Protein AF-A0A8S2ZCZ0-F1 (afdb_monomer_lite)

Foldseek 3Di:
DDPDVVVDAPVLVVLVVQLVVVCVVVVHPDRDPVSSVVSVVVPPDDDGPPDDPDDDDDPLRVVLVVQLVVVCVVVVHPDRDPVSSVVSLCVDPVNVVVVVVVVPPPVVVVVCQCVVFWDWLLVCLVVVNQDDQPPCVVVLVVLLVLCLDPPNSDDDDDDDPPPCPVVSLSVNSNCLNVVVGDPSHDSTRIDGPPLQVVLCVLPVDRPVVQDPVNVVLLVCVLVQLCVQQPPPNVVSVVVSVLLNCLNSSVDDPPDPSDDDDDDDDPPNCPVVSVQSVCCSNPVDSVVDDDDDCVQVPDPVSCCVVVPPDD

Structure (mmCIF, N/CA/C/O backbone):
data_AF-A0A8S2ZCZ0-F1
#
_entry.id   AF-A0A8S2ZCZ0-F1
#
loop_
_atom_site.group_PDB
_atom_site.id
_atom_site.type_symbol
_atom_site.label_atom_id
_atom_site.label_alt_id
_atom_site.label_comp_id
_atom_site.label_asym_id
_atom_site.label_entity_id
_atom_site.label_seq_id
_atom_site.pdbx_PDB_ins_code
_atom_site.Cartn_x
_atom_site.Cartn_y
_atom_site.Cartn_z
_atom_site.occupancy
_atom_site.B_iso_or_equiv
_atom_site.auth_seq_id
_atom_site.auth_comp_id
_atom_site.auth_asym_id
_atom_site.auth_atom_id
_atom_site.pdbx_PDB_model_num
ATOM 1 N N . MET A 1 1 ? 20.680 32.710 46.059 1.00 44.72 1 MET A N 1
ATOM 2 C CA . MET A 1 1 ? 19.433 32.528 46.833 1.00 44.72 1 MET A CA 1
ATOM 3 C C . MET A 1 1 ? 19.457 31.109 47.368 1.00 44.72 1 MET A C 1
ATOM 5 O O . MET A 1 1 ? 19.654 30.203 46.569 1.00 44.72 1 MET A O 1
ATOM 9 N N . SER A 1 2 ? 19.420 30.917 48.689 1.00 54.19 2 SER A N 1
ATOM 10 C CA . SER A 1 2 ? 19.420 29.571 49.272 1.00 54.19 2 SER A CA 1
ATOM 11 C C . SER A 1 2 ? 18.100 28.894 48.929 1.00 54.19 2 SER A C 1
ATOM 13 O O . SER A 1 2 ? 17.045 29.489 49.120 1.00 54.19 2 SER A O 1
ATOM 15 N N . HIS A 1 3 ? 18.168 27.674 48.411 1.00 63.09 3 HIS A N 1
ATOM 16 C CA . HIS A 1 3 ? 17.017 26.790 48.299 1.00 63.09 3 HIS A CA 1
ATOM 17 C C . HIS A 1 3 ? 16.383 26.627 49.692 1.00 63.09 3 HIS A C 1
ATOM 19 O O . HIS A 1 3 ? 17.024 26.060 50.576 1.00 63.09 3 HIS A O 1
ATOM 25 N N . SER A 1 4 ? 15.167 27.143 49.891 1.00 73.00 4 SER A N 1
ATOM 26 C CA . SER A 1 4 ? 14.377 26.992 51.121 1.00 73.00 4 SER A CA 1
ATOM 27 C C . SER A 1 4 ? 13.405 25.822 50.936 1.00 73.00 4 SER A C 1
ATOM 29 O O . SER A 1 4 ? 12.387 25.998 50.270 1.00 73.00 4 SER A O 1
ATOM 31 N N . PRO A 1 5 ? 13.681 24.623 51.489 1.00 69.81 5 PRO A N 1
ATOM 32 C CA . PRO A 1 5 ? 12.853 23.437 51.244 1.00 69.81 5 PRO A CA 1
ATOM 33 C C . PRO A 1 5 ? 11.397 23.606 51.697 1.00 69.81 5 PRO A C 1
ATOM 35 O O . PRO A 1 5 ? 10.507 22.943 51.178 1.00 69.81 5 PRO A O 1
ATOM 38 N N . GLU A 1 6 ? 11.145 24.518 52.636 1.00 77.06 6 GLU A N 1
ATOM 39 C CA . GLU A 1 6 ? 9.813 24.794 53.184 1.00 77.06 6 GLU A CA 1
ATOM 40 C C . GLU A 1 6 ? 8.881 25.534 52.207 1.00 77.06 6 GLU A C 1
ATOM 42 O O . GLU A 1 6 ? 7.673 25.584 52.427 1.00 77.06 6 GLU A O 1
ATOM 47 N N . GLU A 1 7 ? 9.412 26.085 51.109 1.00 75.12 7 GLU A N 1
ATOM 48 C CA . GLU A 1 7 ? 8.621 26.777 50.079 1.00 75.12 7 GLU A CA 1
ATOM 49 C C . GLU A 1 7 ? 8.076 25.828 48.994 1.00 75.12 7 GLU A C 1
ATOM 51 O O . GLU A 1 7 ? 7.239 26.231 48.181 1.00 75.12 7 GLU A O 1
ATOM 56 N N . PHE A 1 8 ? 8.520 24.567 48.972 1.00 76.44 8 PHE A N 1
ATOM 57 C CA . PHE A 1 8 ? 8.215 23.603 47.914 1.00 76.44 8 PHE A CA 1
ATOM 58 C C . PHE A 1 8 ? 7.549 22.333 48.455 1.00 76.44 8 PHE A C 1
ATOM 60 O O . PHE A 1 8 ? 7.692 21.976 49.620 1.00 76.44 8 PHE A O 1
ATOM 67 N N . THR A 1 9 ? 6.809 21.626 47.594 1.00 74.75 9 THR A N 1
ATOM 68 C CA . THR A 1 9 ? 6.208 20.332 47.967 1.00 74.75 9 THR A CA 1
ATOM 69 C C . THR A 1 9 ? 7.281 19.261 48.164 1.00 74.75 9 THR A C 1
ATOM 71 O O . THR A 1 9 ? 8.352 19.344 47.561 1.00 74.75 9 THR A O 1
ATOM 74 N N . ASP A 1 10 ? 6.979 18.207 48.926 1.00 72.38 10 ASP A N 1
ATOM 75 C CA . ASP A 1 10 ? 7.906 17.086 49.156 1.00 72.38 10 ASP A CA 1
ATOM 76 C C . ASP A 1 10 ? 8.409 16.465 47.845 1.00 72.38 10 ASP A C 1
ATOM 78 O O . ASP A 1 10 ? 9.583 16.123 47.717 1.00 72.38 10 ASP A O 1
ATOM 82 N N . GLN A 1 11 ? 7.544 16.373 46.832 1.00 67.69 11 GLN A N 1
ATOM 83 C CA . GLN A 1 11 ? 7.905 15.828 45.525 1.00 67.69 11 GLN A CA 1
ATOM 84 C C . GLN A 1 11 ? 8.754 16.795 44.694 1.00 67.69 11 GLN A C 1
ATOM 86 O O . GLN A 1 11 ? 9.671 16.365 43.999 1.00 67.69 11 GLN A O 1
ATOM 91 N N . THR A 1 12 ? 8.508 18.103 44.805 1.00 73.56 12 THR A N 1
ATOM 92 C CA . THR A 1 12 ? 9.376 19.125 44.205 1.00 73.56 12 THR A CA 1
ATOM 93 C C . THR A 1 12 ? 10.763 19.104 44.851 1.00 73.56 12 THR A C 1
ATOM 95 O O . THR A 1 12 ? 11.762 19.081 44.137 1.00 73.56 12 THR A O 1
ATOM 98 N N . ASN A 1 13 ? 10.834 19.020 46.182 1.00 81.06 13 ASN A N 1
ATOM 99 C CA . ASN A 1 13 ? 12.091 18.875 46.918 1.00 81.06 13 ASN A CA 1
ATOM 100 C C . ASN A 1 13 ? 12.826 17.580 46.534 1.00 81.06 13 ASN A C 1
ATOM 102 O O . ASN A 1 13 ? 14.039 17.595 46.332 1.00 81.06 13 ASN A O 1
ATOM 106 N N . LYS A 1 14 ? 12.093 16.474 46.357 1.00 79.62 14 LYS A N 1
ATOM 107 C CA . LYS A 1 14 ? 12.642 15.200 45.876 1.00 79.62 14 LYS A CA 1
ATOM 108 C C . LYS A 1 14 ? 13.217 15.316 44.460 1.00 79.62 14 LYS A C 1
ATOM 110 O O . LYS A 1 14 ? 14.338 14.869 44.241 1.00 79.62 14 LYS A O 1
ATOM 115 N N . ALA A 1 15 ? 12.499 15.945 43.528 1.00 79.44 15 ALA A N 1
ATOM 116 C CA . ALA A 1 15 ? 12.967 16.144 42.154 1.00 79.44 15 ALA A CA 1
ATOM 117 C C . ALA A 1 15 ? 14.215 17.043 42.093 1.00 79.44 15 ALA A C 1
ATOM 119 O O . ALA A 1 15 ? 15.140 16.775 41.328 1.00 79.44 15 ALA A O 1
ATOM 120 N N . ILE A 1 16 ? 14.283 18.081 42.935 1.00 82.62 16 ILE A N 1
ATOM 121 C CA . ILE A 1 16 ? 15.479 18.926 43.064 1.00 82.62 16 ILE A CA 1
ATOM 122 C C . ILE A 1 16 ? 16.653 18.122 43.647 1.00 82.62 16 ILE A C 1
ATOM 124 O O . ILE A 1 16 ? 17.771 18.234 43.146 1.00 82.62 16 ILE A O 1
ATOM 128 N N . GLY A 1 17 ? 16.405 17.269 44.647 1.00 82.31 17 GLY A N 1
ATOM 129 C CA . GLY A 1 17 ? 17.407 16.351 45.201 1.00 82.31 17 GLY A CA 1
ATOM 130 C C . GLY A 1 17 ? 17.960 15.371 44.161 1.00 82.31 17 GLY A C 1
ATOM 131 O O . GLY A 1 17 ? 19.172 15.267 43.996 1.00 82.31 17 GLY A O 1
ATOM 132 N N . GLN A 1 18 ? 17.087 14.730 43.386 1.00 81.31 18 GLN A N 1
ATOM 133 C CA . GLN A 1 18 ? 17.483 13.839 42.288 1.00 81.31 18 GLN A CA 1
ATOM 134 C C . GLN A 1 18 ? 18.256 14.581 41.187 1.00 81.31 18 GLN A C 1
ATOM 136 O O . GLN A 1 18 ? 19.200 14.042 40.616 1.00 81.31 18 GLN A O 1
ATOM 141 N N . ALA A 1 19 ? 17.902 15.837 40.894 1.00 81.94 19 ALA A N 1
ATOM 142 C CA . ALA A 1 19 ? 18.632 16.644 39.918 1.00 81.94 19 ALA A CA 1
ATOM 143 C C . ALA A 1 19 ? 20.050 16.993 40.407 1.00 81.94 19 ALA A C 1
ATOM 145 O O . ALA A 1 19 ? 20.984 17.052 39.604 1.00 81.94 19 ALA A O 1
ATOM 146 N N . LEU A 1 20 ? 20.228 17.191 41.718 1.00 81.56 20 LEU A N 1
ATOM 147 C CA . LEU A 1 20 ? 21.539 17.369 42.346 1.00 81.56 20 LEU A CA 1
ATOM 148 C C . LEU A 1 20 ? 22.380 16.088 42.285 1.00 81.56 20 LEU A C 1
ATOM 150 O O . LEU A 1 20 ? 23.544 16.162 41.891 1.00 81.56 20 LEU A O 1
ATOM 154 N N . GLU A 1 21 ? 21.799 14.930 42.610 1.00 80.06 21 GLU A N 1
ATOM 155 C CA . GLU A 1 21 ? 22.466 13.624 42.478 1.00 80.06 21 GLU A CA 1
ATOM 156 C C . GLU A 1 21 ? 22.905 13.374 41.029 1.00 80.06 21 GLU A C 1
ATOM 158 O O . GLU A 1 21 ? 24.076 13.102 40.771 1.00 80.06 21 GLU A O 1
ATOM 163 N N . TYR A 1 22 ? 22.008 13.597 40.066 1.00 79.88 22 TYR A N 1
ATOM 164 C CA . TYR A 1 22 ? 22.310 13.455 38.642 1.00 79.88 22 TYR A CA 1
ATOM 165 C C . TYR A 1 22 ? 23.445 14.388 38.189 1.00 79.88 22 TYR A C 1
ATOM 167 O O . TYR A 1 22 ? 24.331 13.990 37.436 1.00 79.88 22 TYR A O 1
ATOM 175 N N . THR A 1 23 ? 23.474 15.627 38.686 1.00 77.06 23 THR A N 1
ATOM 176 C CA . THR A 1 23 ? 24.551 16.588 38.392 1.00 77.06 23 THR A CA 1
ATOM 177 C C . THR A 1 23 ? 25.905 16.084 38.909 1.00 77.06 23 THR A C 1
ATOM 179 O O . THR A 1 23 ? 26.916 16.212 38.212 1.00 77.06 23 THR A O 1
ATOM 182 N N . GLN A 1 24 ? 25.931 15.469 40.099 1.00 77.94 24 GLN A N 1
ATOM 183 C CA . GLN A 1 24 ? 27.137 14.852 40.663 1.00 77.94 24 GLN A CA 1
ATOM 184 C C . GLN A 1 24 ? 27.589 13.629 39.857 1.00 77.94 24 GLN A C 1
ATOM 186 O O . GLN A 1 24 ? 28.780 13.502 39.564 1.00 77.94 24 GLN A O 1
ATOM 191 N N . GLU A 1 25 ? 26.663 12.762 39.445 1.00 78.38 25 GLU A N 1
ATOM 192 C CA . GLU A 1 25 ? 26.966 11.588 38.614 1.00 78.38 25 GLU A CA 1
ATOM 193 C C . GLU A 1 25 ? 27.561 11.976 37.256 1.00 78.38 25 GLU A C 1
ATOM 195 O O . GLU A 1 25 ? 28.544 11.378 36.810 1.00 78.38 25 GLU A O 1
ATOM 200 N N . GLN A 1 26 ? 27.022 13.026 36.630 1.00 77.94 26 GLN A N 1
ATOM 201 C CA . GLN A 1 26 ? 27.526 13.564 35.361 1.00 77.94 26 GLN A CA 1
ATOM 202 C C . GLN A 1 26 ? 28.788 14.427 35.524 1.00 77.94 26 GLN A C 1
ATOM 204 O O . GLN A 1 26 ? 29.327 14.929 34.538 1.00 77.94 26 GLN A O 1
ATOM 209 N N . LYS A 1 27 ? 29.302 14.577 36.755 1.00 82.38 27 LYS A N 1
ATOM 210 C CA . LYS A 1 27 ? 30.510 15.356 37.086 1.00 82.38 27 LYS A CA 1
ATOM 211 C C . LYS A 1 27 ? 30.423 16.819 36.646 1.00 82.38 27 LYS A C 1
ATOM 213 O O . LYS A 1 27 ? 31.433 17.436 36.300 1.00 82.38 27 LYS A O 1
ATOM 218 N N . HIS A 1 28 ? 29.220 17.381 36.656 1.00 68.19 28 HIS A N 1
ATOM 219 C CA . HIS A 1 28 ? 29.003 18.788 36.360 1.00 68.19 28 HIS A CA 1
ATOM 220 C C . HIS A 1 28 ? 29.219 19.634 37.619 1.00 68.19 28 HIS A C 1
ATOM 222 O O . HIS A 1 28 ? 28.858 19.246 38.727 1.00 68.19 28 HIS A O 1
ATOM 228 N N . ILE A 1 29 ? 29.842 20.801 37.442 1.00 66.12 29 ILE A N 1
ATOM 229 C CA . ILE A 1 29 ? 30.248 21.682 38.550 1.00 66.12 29 ILE A CA 1
ATOM 230 C C . ILE A 1 29 ? 29.037 22.426 39.139 1.00 66.12 29 ILE A C 1
ATOM 232 O O . ILE A 1 29 ? 29.036 22.776 40.316 1.00 66.12 29 ILE A O 1
ATOM 236 N N . GLU A 1 30 ? 27.992 22.639 38.335 1.00 67.44 30 GLU A N 1
ATOM 237 C CA . GLU A 1 30 ? 26.819 23.431 38.700 1.00 67.44 30 GLU A CA 1
ATOM 238 C C . GLU A 1 30 ? 25.513 22.738 38.299 1.00 67.44 30 GLU A C 1
ATOM 240 O O . GLU A 1 30 ? 25.397 22.137 37.226 1.00 67.44 30 GLU A O 1
ATOM 245 N N . LEU A 1 31 ? 24.490 22.883 39.144 1.00 71.31 31 LEU A N 1
ATOM 246 C CA . LEU A 1 31 ? 23.126 22.474 38.826 1.00 71.31 31 LEU A CA 1
ATOM 247 C C . LEU A 1 31 ? 22.507 23.479 37.842 1.00 71.31 31 LEU A C 1
ATOM 249 O O . LEU A 1 31 ? 22.018 24.534 38.242 1.00 71.31 31 LEU A O 1
ATOM 253 N N . VAL A 1 32 ? 22.498 23.145 36.551 1.00 69.38 32 VAL A N 1
ATOM 254 C CA . VAL A 1 32 ? 21.794 23.927 35.519 1.00 69.38 32 VAL A CA 1
ATOM 255 C C . VAL A 1 32 ? 20.342 23.456 35.303 1.00 69.38 32 VAL A C 1
ATOM 257 O O . VAL A 1 32 ? 20.037 22.290 35.573 1.00 69.38 32 VAL A O 1
ATOM 260 N N . PRO A 1 33 ? 19.441 24.306 34.758 1.00 72.25 33 PRO A N 1
ATOM 261 C CA . PRO A 1 33 ? 18.031 23.957 34.524 1.00 72.25 33 PRO A CA 1
ATOM 262 C C . PRO A 1 33 ? 17.801 22.666 33.723 1.00 72.25 33 PRO A C 1
ATOM 264 O O . PRO A 1 33 ? 16.781 22.002 33.901 1.00 72.25 33 PRO A O 1
ATOM 267 N N . LEU A 1 34 ? 18.760 22.282 32.872 1.00 66.81 34 LEU A N 1
ATOM 268 C CA . LEU A 1 34 ? 18.694 21.062 32.065 1.00 66.81 34 LEU A CA 1
ATOM 269 C C . LEU A 1 34 ? 18.635 19.782 32.922 1.00 66.81 34 LEU A C 1
ATOM 271 O O . LEU A 1 34 ? 17.942 18.838 32.551 1.00 66.81 34 LEU A O 1
ATOM 275 N N . HIS A 1 35 ? 19.304 19.750 34.079 1.00 75.12 35 HIS A N 1
ATOM 276 C CA . HIS A 1 35 ? 19.286 18.589 34.978 1.00 75.12 35 HIS A CA 1
ATOM 277 C C . HIS A 1 35 ? 17.912 18.385 35.617 1.00 75.12 35 HIS A C 1
ATOM 279 O O . HIS A 1 35 ? 17.409 17.267 35.670 1.00 75.12 35 HIS A O 1
ATOM 285 N N . LEU A 1 36 ? 17.275 19.478 36.048 1.00 77.00 36 LEU A N 1
ATOM 286 C CA . LEU A 1 36 ? 15.930 19.429 36.616 1.00 77.00 36 LEU A CA 1
ATOM 287 C C . LEU A 1 36 ? 14.903 19.017 35.553 1.00 77.00 36 LEU A C 1
ATOM 289 O O . LEU A 1 36 ? 14.031 18.199 35.829 1.00 77.00 36 LEU A O 1
ATOM 293 N N . ALA A 1 37 ? 15.042 19.527 34.325 1.00 71.38 37 ALA A N 1
ATOM 294 C CA . ALA A 1 37 ? 14.203 19.112 33.203 1.00 71.38 37 ALA A CA 1
ATOM 295 C C . ALA A 1 37 ? 14.342 17.608 32.911 1.00 71.38 37 ALA A C 1
ATOM 297 O O . ALA A 1 37 ? 13.332 16.938 32.713 1.00 71.38 37 ALA A O 1
ATOM 298 N N . HIS A 1 38 ? 15.565 17.066 32.938 1.00 73.06 38 HIS A N 1
ATOM 299 C CA . HIS A 1 38 ? 15.808 15.636 32.736 1.00 73.06 38 HIS A CA 1
ATOM 300 C C . HIS A 1 38 ? 15.082 14.771 33.778 1.00 73.06 38 HIS A C 1
ATOM 302 O O . HIS A 1 38 ? 14.370 13.838 33.410 1.00 73.06 38 HIS A O 1
ATOM 308 N N . VAL A 1 39 ? 15.192 15.128 35.062 1.00 76.25 39 VAL A N 1
ATOM 309 C CA . VAL A 1 39 ? 14.523 14.406 36.157 1.00 76.25 39 VAL A CA 1
ATOM 310 C C . VAL A 1 39 ? 13.001 14.494 36.044 1.00 76.25 39 VAL A C 1
ATOM 312 O O . VAL A 1 39 ? 12.323 13.476 36.130 1.00 76.25 39 VAL A O 1
ATOM 315 N N . LEU A 1 40 ? 12.444 15.679 35.777 1.00 72.31 40 LEU A N 1
ATOM 316 C CA . LEU A 1 40 ? 10.990 15.862 35.668 1.00 72.31 40 LEU A CA 1
ATOM 317 C C . LEU A 1 40 ? 10.373 15.136 34.463 1.00 72.31 40 LEU A C 1
ATOM 319 O O . LEU A 1 40 ? 9.218 14.717 34.528 1.00 72.31 40 LEU A O 1
ATOM 323 N N . ILE A 1 41 ? 11.128 14.990 33.371 1.00 67.38 41 ILE A N 1
ATOM 324 C CA . ILE A 1 41 ? 10.704 14.217 32.196 1.00 67.38 41 ILE A CA 1
ATOM 325 C C . ILE A 1 41 ? 10.764 12.711 32.492 1.00 67.38 41 ILE A C 1
ATOM 327 O O . ILE A 1 41 ? 9.885 11.972 32.050 1.00 67.38 41 ILE A O 1
ATOM 331 N N . ALA A 1 42 ? 11.765 12.258 33.251 1.00 64.12 42 ALA A N 1
ATOM 332 C CA . ALA A 1 42 ? 11.921 10.853 33.616 1.00 64.12 42 ALA A CA 1
ATOM 333 C C . ALA A 1 42 ? 10.875 10.370 34.644 1.00 64.12 42 ALA A C 1
ATOM 335 O O . ALA A 1 42 ? 10.454 9.217 34.575 1.00 64.12 42 ALA A O 1
ATOM 336 N N . ASP A 1 43 ? 10.420 11.237 35.557 1.00 59.84 43 ASP A N 1
ATOM 337 C CA . ASP A 1 43 ? 9.594 10.849 36.716 1.00 59.84 43 ASP A CA 1
ATOM 338 C C . ASP A 1 43 ? 8.075 10.749 36.435 1.00 59.84 43 ASP A C 1
ATOM 340 O O . ASP A 1 43 ? 7.281 10.637 37.362 1.00 59.84 43 ASP A O 1
ATOM 344 N N . GLY A 1 44 ? 7.648 10.760 35.163 1.00 51.28 44 GLY A N 1
ATOM 345 C CA . GLY A 1 44 ? 6.305 10.331 34.742 1.00 51.28 44 GLY A CA 1
ATOM 346 C C . GLY A 1 44 ? 5.122 11.047 35.419 1.00 51.28 44 GLY A C 1
ATOM 347 O O . GLY A 1 44 ? 4.568 10.585 36.410 1.00 51.28 44 GLY A 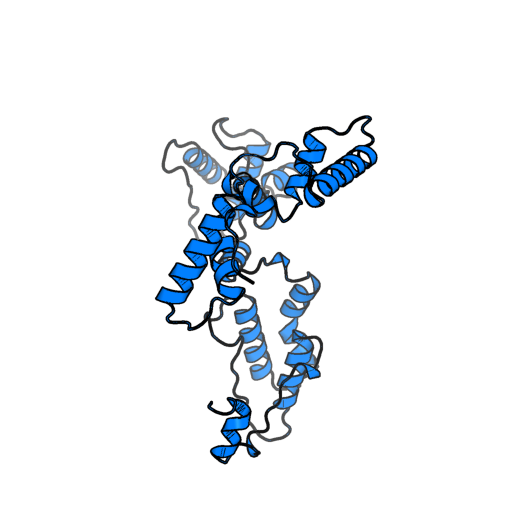O 1
ATOM 348 N N . HIS A 1 45 ? 4.646 12.127 34.794 1.00 56.53 45 HIS A N 1
ATOM 349 C CA . HIS A 1 45 ? 3.355 12.782 35.062 1.00 56.53 45 HIS A CA 1
ATOM 350 C C . HIS A 1 45 ? 3.100 13.253 36.501 1.00 56.53 45 HIS A C 1
ATOM 352 O O . HIS A 1 45 ? 2.150 12.796 37.128 1.00 56.53 45 HIS A O 1
ATOM 358 N N . GLY A 1 46 ? 3.860 14.253 36.965 1.00 53.06 46 GLY A N 1
ATOM 359 C CA . GLY A 1 46 ? 3.352 15.369 37.787 1.00 53.06 46 GLY A CA 1
ATOM 360 C C . GLY A 1 46 ? 2.364 15.041 38.915 1.00 53.06 46 GLY A C 1
ATOM 361 O O . GLY A 1 46 ? 1.449 15.828 39.163 1.00 53.06 46 GLY A O 1
ATOM 362 N N . GLN A 1 47 ? 2.506 13.890 39.573 1.00 52.69 47 GLN A N 1
ATOM 363 C CA . GLN A 1 47 ? 1.710 13.570 40.748 1.00 52.69 47 GLN A CA 1
ATOM 364 C C . GLN A 1 47 ? 2.109 14.566 41.841 1.00 52.69 47 GLN A C 1
ATOM 366 O O . GLN A 1 47 ? 3.261 14.979 41.912 1.00 52.69 47 GLN A O 1
ATOM 371 N N . GLN A 1 48 ? 1.142 15.044 42.618 1.00 49.09 48 GLN A N 1
ATOM 372 C CA . GLN A 1 48 ? 1.381 16.015 43.680 1.00 49.09 48 GLN A CA 1
ATOM 373 C C . GLN A 1 48 ? 0.969 15.378 45.002 1.00 49.09 48 GLN A C 1
ATOM 375 O O . GLN A 1 48 ? -0.173 14.934 45.141 1.00 49.09 48 GLN A O 1
ATOM 380 N N . ASN A 1 49 ? 1.895 15.342 45.961 1.00 47.44 49 ASN A N 1
ATOM 381 C CA . ASN A 1 49 ? 1.632 14.889 47.321 1.00 47.44 49 ASN A CA 1
ATOM 382 C C . ASN A 1 49 ? 2.120 15.956 48.329 1.00 47.44 49 ASN A C 1
ATOM 384 O O . ASN A 1 49 ? 3.281 16.363 48.231 1.00 47.44 49 ASN A O 1
ATOM 388 N N . PRO A 1 50 ? 1.276 16.430 49.269 1.00 55.00 50 PRO A N 1
ATOM 389 C CA . PRO A 1 50 ? -0.146 16.109 49.421 1.00 55.00 50 PRO A CA 1
ATOM 390 C C . PRO A 1 50 ? -0.996 16.597 48.232 1.00 55.00 50 PRO A C 1
ATOM 392 O O . PRO A 1 50 ? -0.602 17.537 47.535 1.00 55.00 50 PRO A O 1
ATOM 395 N N . PRO A 1 51 ? -2.159 15.968 47.979 1.00 47.84 51 PRO A N 1
ATOM 396 C CA . PRO A 1 51 ? -3.045 16.374 46.899 1.00 47.84 51 PRO A CA 1
ATOM 397 C C . PRO A 1 51 ? -3.513 17.826 47.091 1.00 47.84 51 PRO A C 1
ATOM 399 O O . PRO A 1 51 ? -3.761 18.258 48.222 1.00 47.84 51 PRO A O 1
ATOM 402 N N . PRO A 1 52 ? -3.662 18.598 46.002 1.00 56.81 52 PRO A N 1
ATOM 403 C CA . PRO A 1 52 ? -4.095 19.984 46.084 1.00 56.81 52 PRO A CA 1
ATOM 404 C C . PRO A 1 52 ? -5.521 20.081 46.642 1.00 56.81 52 PRO A C 1
ATOM 406 O O . PRO A 1 52 ? -6.405 19.303 46.290 1.00 56.81 52 PRO A O 1
ATOM 409 N N . SER A 1 53 ? -5.774 21.090 47.477 1.00 59.16 53 SER A N 1
ATOM 410 C CA . SER A 1 53 ? -7.087 21.319 48.103 1.00 59.16 53 SER A CA 1
ATOM 411 C C . SER A 1 53 ? -8.191 21.712 47.109 1.00 59.16 53 SER A C 1
ATOM 413 O O . SER A 1 53 ? -9.375 21.633 47.439 1.00 59.16 53 SER A O 1
ATOM 415 N N . LYS A 1 54 ? -7.822 22.137 45.892 1.00 50.53 54 LYS A N 1
ATOM 416 C CA . LYS A 1 54 ? -8.730 22.463 44.783 1.00 50.53 54 LYS A CA 1
ATOM 417 C C . LYS A 1 54 ? -8.120 22.012 43.457 1.00 50.53 54 LYS A C 1
ATOM 419 O O . LYS A 1 54 ? -6.974 22.339 43.165 1.00 50.53 54 LYS A O 1
ATOM 424 N N . ILE A 1 55 ? -8.910 21.308 42.650 1.00 53.91 55 ILE A N 1
ATOM 425 C CA . ILE A 1 55 ? -8.532 20.824 41.318 1.00 53.91 55 ILE A CA 1
ATOM 426 C C . ILE A 1 55 ? -9.298 21.649 40.284 1.00 53.91 55 ILE A C 1
ATOM 428 O O . ILE A 1 55 ? -10.514 21.807 40.397 1.00 53.91 55 ILE A O 1
ATOM 432 N N . TYR A 1 56 ? -8.597 22.159 39.273 1.00 67.56 56 TYR A N 1
ATOM 433 C CA . TYR A 1 56 ? -9.204 22.867 38.147 1.00 67.56 56 TYR A CA 1
ATOM 434 C C . TYR A 1 56 ? -8.888 22.134 36.842 1.00 67.56 56 TYR A C 1
ATOM 436 O O . TYR A 1 56 ? -7.761 21.662 36.675 1.00 67.56 56 TYR A O 1
ATOM 444 N N . PRO A 1 57 ? -9.846 22.042 35.904 1.00 62.09 57 PRO A N 1
ATOM 445 C CA . PRO A 1 57 ? -9.558 21.511 34.582 1.00 62.09 57 PRO A CA 1
ATOM 446 C C . PRO A 1 57 ? -8.556 22.421 33.866 1.00 62.09 57 PRO A C 1
ATOM 448 O O . PRO A 1 57 ? -8.712 23.643 33.847 1.00 62.09 57 PRO A O 1
ATOM 451 N N . ASN A 1 58 ? -7.527 21.821 33.271 1.00 69.62 58 ASN A N 1
ATOM 452 C CA . ASN A 1 58 ? -6.550 22.556 32.476 1.00 69.62 58 ASN A CA 1
ATOM 453 C C . ASN A 1 58 ? -7.156 23.015 31.132 1.00 69.62 58 ASN A C 1
ATOM 455 O O . ASN A 1 58 ? -8.271 22.643 30.752 1.00 69.62 58 ASN A O 1
ATOM 459 N N . SER A 1 59 ? -6.419 23.847 30.396 1.00 73.00 59 SER A N 1
ATOM 460 C CA . SER A 1 59 ? -6.861 24.389 29.106 1.00 73.00 59 SER A CA 1
ATOM 461 C C . SER A 1 59 ? -7.193 23.300 28.079 1.00 73.00 59 SER A C 1
ATOM 463 O O . SER A 1 59 ? -8.190 23.437 27.371 1.00 73.00 59 SER A O 1
ATOM 465 N N . SER A 1 60 ? -6.411 22.216 28.036 1.00 74.06 60 SER A N 1
ATOM 466 C CA . SER A 1 60 ? -6.646 21.065 27.151 1.00 74.06 60 SER A CA 1
ATOM 467 C C . SER A 1 60 ? -7.995 20.394 27.450 1.00 74.06 60 SER A C 1
ATOM 469 O O . SER A 1 60 ? -8.860 20.311 26.578 1.00 74.06 60 SER A O 1
ATOM 471 N N . PHE A 1 61 ? -8.268 20.074 28.718 1.00 74.50 61 PHE A N 1
ATOM 472 C CA . PHE A 1 61 ? -9.542 19.495 29.148 1.00 74.50 61 PHE A CA 1
ATOM 473 C C . PHE A 1 61 ? -10.740 20.404 28.827 1.00 74.50 61 PHE A C 1
ATOM 475 O O . PHE A 1 61 ? -11.781 19.950 28.346 1.00 74.50 61 PHE A O 1
ATOM 482 N N . ILE A 1 62 ? -10.601 21.716 29.048 1.00 83.06 62 ILE A N 1
ATOM 483 C CA . ILE A 1 62 ? -11.644 22.693 28.699 1.00 83.06 62 ILE A CA 1
ATOM 484 C C . ILE A 1 62 ? -11.881 22.728 27.180 1.00 83.06 62 ILE A C 1
ATOM 486 O O . ILE A 1 62 ? -13.026 22.875 26.740 1.00 83.06 62 ILE A O 1
ATOM 490 N N . ASN A 1 63 ? -10.828 22.601 26.370 1.00 82.19 63 ASN A N 1
ATOM 491 C CA . ASN A 1 63 ? -10.934 22.590 24.912 1.00 82.19 63 ASN A CA 1
ATOM 492 C C . ASN A 1 63 ? -11.668 21.347 24.398 1.00 82.19 63 ASN A C 1
ATOM 494 O O . ASN A 1 63 ? -12.567 21.503 23.569 1.00 82.19 63 ASN A O 1
ATOM 498 N N . VAL A 1 64 ? -11.386 20.163 24.949 1.00 81.50 64 VAL A N 1
ATOM 499 C CA . VAL A 1 64 ? -12.120 18.921 24.640 1.00 81.50 64 VAL A CA 1
ATOM 500 C C . VAL A 1 64 ? -13.621 19.104 24.880 1.00 81.50 64 VAL A C 1
ATOM 502 O O . VAL A 1 64 ? -14.441 18.847 23.998 1.00 81.50 64 VAL A O 1
ATOM 505 N N . LEU A 1 65 ? -14.015 19.649 26.035 1.00 86.19 65 LEU A N 1
ATOM 506 C CA . LEU A 1 65 ? -15.432 19.887 26.338 1.00 86.19 65 LEU A CA 1
ATOM 507 C C . LEU A 1 65 ? -16.082 20.917 25.401 1.00 86.19 65 LEU A C 1
ATOM 509 O O . LEU A 1 65 ? -17.247 20.766 25.013 1.00 86.19 65 LEU A O 1
ATOM 513 N N . LYS A 1 66 ? -15.346 21.966 25.010 1.00 89.31 66 LYS A N 1
ATOM 514 C CA . LYS A 1 66 ? -15.826 22.954 24.029 1.00 89.31 66 LYS A CA 1
ATOM 515 C C . LYS A 1 66 ? -16.059 22.316 22.662 1.00 89.31 66 LYS A C 1
ATOM 517 O O . LYS A 1 66 ? -17.088 22.590 22.041 1.00 89.31 66 LYS A O 1
ATOM 522 N N . GLN A 1 67 ? -15.136 21.475 22.204 1.00 88.75 67 GLN A N 1
ATOM 523 C CA . GLN A 1 67 ? -15.251 20.768 20.931 1.00 88.75 67 GLN A CA 1
ATOM 524 C C . GLN A 1 67 ? -16.386 19.740 20.964 1.00 88.75 67 GLN A C 1
ATOM 526 O O . GLN A 1 67 ? -17.215 19.741 20.058 1.00 88.75 67 GLN A O 1
ATOM 531 N N . ALA A 1 68 ? -16.538 18.976 22.049 1.00 87.69 68 ALA A N 1
ATOM 532 C CA . ALA A 1 68 ? -17.638 18.019 22.197 1.00 87.69 68 ALA A CA 1
ATOM 533 C C . ALA A 1 68 ? -19.012 18.714 22.160 1.00 87.69 68 ALA A C 1
ATOM 535 O O . ALA A 1 68 ? -19.961 18.217 21.557 1.00 87.69 68 ALA A O 1
ATOM 536 N N . LYS A 1 69 ? -19.120 19.916 22.744 1.00 90.94 69 LYS A N 1
ATOM 537 C CA . LYS A 1 69 ? -20.328 20.756 22.659 1.00 90.94 69 LYS A CA 1
ATOM 538 C C . LYS A 1 69 ? -20.560 21.345 21.263 1.00 90.94 69 LYS A C 1
ATOM 540 O O . LYS A 1 69 ? -21.697 21.629 20.891 1.00 90.94 69 LYS A O 1
ATOM 545 N N . LYS A 1 70 ? -19.498 21.590 20.495 1.00 91.69 70 LYS A N 1
ATOM 546 C CA . LYS A 1 70 ? -19.615 21.992 19.087 1.00 91.69 70 LYS A CA 1
ATOM 547 C C . LYS A 1 70 ? -20.126 20.820 18.247 1.00 91.69 70 LYS A C 1
ATOM 549 O O . LYS A 1 70 ? -21.028 21.025 17.439 1.00 91.69 70 LYS A O 1
ATOM 554 N N . LEU A 1 71 ? -19.601 19.621 18.492 1.00 89.12 71 LEU A N 1
ATOM 555 C CA . LEU A 1 71 ? -19.992 18.394 17.808 1.00 89.12 71 LEU A CA 1
ATOM 556 C C . LEU A 1 71 ? -21.462 18.042 18.076 1.00 89.12 71 LEU A C 1
ATOM 558 O O . LEU A 1 71 ? -22.203 17.818 17.125 1.00 89.12 71 LEU A O 1
ATOM 562 N N . SER A 1 72 ? -21.926 18.125 19.329 1.00 92.06 72 SER A N 1
ATOM 563 C CA . SER A 1 72 ? -23.343 17.877 19.648 1.00 92.06 72 SER A CA 1
ATOM 564 C C . SER A 1 72 ? -24.288 18.838 18.923 1.00 92.06 72 SER A C 1
ATOM 566 O O . SER A 1 72 ? -25.305 18.424 18.374 1.00 92.06 72 SER A O 1
ATOM 568 N N . LYS A 1 73 ? -23.919 20.121 18.806 1.00 91.12 73 LYS A N 1
ATOM 569 C CA . LYS A 1 73 ? -24.685 21.089 18.002 1.00 91.12 73 LYS A CA 1
ATOM 570 C C . LYS A 1 73 ? -24.699 20.744 16.513 1.00 91.12 73 LYS A C 1
ATOM 572 O O . LYS A 1 73 ? -25.729 20.925 15.870 1.00 91.12 73 LYS A O 1
ATOM 577 N N . GLN A 1 74 ? -23.576 20.283 15.961 1.00 90.19 74 GLN A N 1
ATOM 578 C CA . GLN A 1 74 ? -23.489 19.865 14.556 1.00 90.19 74 GLN A CA 1
ATOM 579 C C . GLN A 1 74 ? -24.364 18.638 14.280 1.00 90.19 74 GLN A C 1
ATOM 581 O O . GLN A 1 74 ? -25.037 18.592 13.252 1.00 90.19 74 GLN A O 1
ATOM 586 N N . GLN A 1 75 ? -24.411 17.698 15.224 1.00 90.69 75 GLN A N 1
ATOM 587 C CA . GLN A 1 75 ? -25.262 16.507 15.161 1.00 90.69 75 GLN A CA 1
ATOM 588 C C . GLN A 1 75 ? -26.732 16.797 15.516 1.00 90.69 75 GLN A C 1
ATOM 590 O O . GLN A 1 75 ? -27.580 15.922 15.382 1.00 90.69 75 GLN A O 1
ATOM 595 N N . LYS A 1 76 ? -27.057 18.056 15.857 1.00 91.75 76 LYS A N 1
ATOM 596 C CA . LYS A 1 76 ? -28.392 18.540 16.253 1.00 91.75 76 LYS A CA 1
ATOM 597 C C . LYS A 1 76 ? -28.924 17.898 17.536 1.00 91.75 76 LYS A C 1
ATOM 599 O O . LYS A 1 76 ? -30.135 17.845 17.747 1.00 91.75 76 LYS A O 1
ATOM 604 N N . ASP A 1 77 ? -28.022 17.492 18.419 1.00 84.44 77 ASP A N 1
ATOM 605 C CA . ASP A 1 77 ? -28.377 16.948 19.717 1.00 84.44 77 ASP A CA 1
ATOM 606 C C . ASP A 1 77 ? -28.661 18.047 20.739 1.00 84.44 77 ASP A C 1
ATOM 608 O O . ASP A 1 77 ? -27.998 19.086 20.803 1.00 84.44 77 ASP A O 1
ATOM 612 N N . SER A 1 78 ? -29.665 17.796 21.582 1.00 81.75 78 SER A N 1
ATOM 613 C CA . SER A 1 78 ? -30.074 18.726 22.641 1.00 81.75 78 SER A CA 1
ATOM 614 C C . SER A 1 78 ? -29.034 18.843 23.762 1.00 81.75 78 SER A C 1
ATOM 616 O O . SER A 1 78 ? -28.949 19.881 24.418 1.00 81.75 78 SER A O 1
ATOM 618 N N . HIS A 1 79 ? -28.229 17.798 23.971 1.00 86.50 79 HIS A N 1
ATOM 619 C CA . HIS A 1 79 ? -27.254 17.703 25.052 1.00 86.50 79 HIS A CA 1
ATOM 620 C 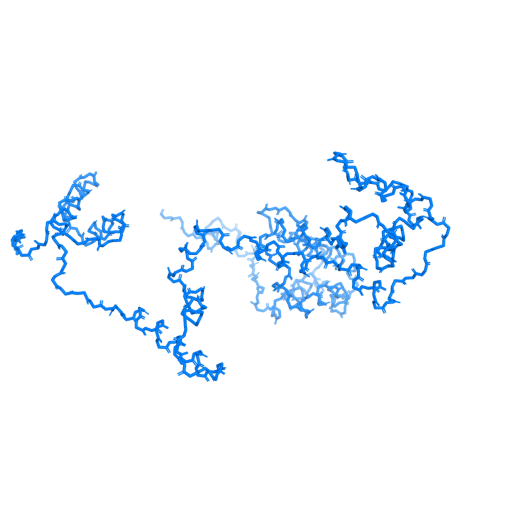C . HIS A 1 79 ? -25.925 17.140 24.546 1.00 86.50 79 HIS A C 1
ATOM 622 O O . HIS A 1 79 ? -25.880 16.322 23.630 1.00 86.50 79 HIS A O 1
ATOM 628 N N . THR A 1 80 ? -24.823 17.548 25.178 1.00 80.75 80 THR A N 1
ATOM 629 C CA . THR A 1 80 ? -23.538 16.871 24.983 1.00 80.75 80 THR A CA 1
ATOM 630 C C . THR A 1 80 ? -23.605 15.505 25.660 1.00 80.75 80 THR A C 1
ATOM 632 O O . THR A 1 80 ? -23.946 15.399 26.834 1.00 80.75 80 THR A O 1
ATOM 635 N N . ALA A 1 81 ? -23.267 14.469 24.906 1.00 78.94 81 ALA A N 1
ATOM 636 C CA . ALA A 1 81 ? -23.353 13.073 25.316 1.00 78.94 81 ALA A CA 1
ATOM 637 C C . ALA A 1 81 ? -21.942 12.498 25.439 1.00 78.94 81 ALA A C 1
ATOM 639 O O . ALA A 1 81 ? -21.000 13.043 24.863 1.00 78.94 81 ALA A O 1
ATOM 640 N N . ILE A 1 82 ? -21.804 11.377 26.148 1.00 71.44 82 ILE A N 1
ATOM 641 C CA . ILE A 1 82 ? -20.510 10.703 26.332 1.00 71.44 82 ILE A CA 1
ATOM 642 C C . ILE A 1 82 ? -19.880 10.349 24.977 1.00 71.44 82 ILE A C 1
ATOM 644 O O . ILE A 1 82 ? -18.680 10.531 24.811 1.00 71.44 82 ILE A O 1
ATOM 648 N N . GLY A 1 83 ? -20.689 9.946 23.988 1.00 70.88 83 GLY A N 1
ATOM 649 C CA . GLY A 1 83 ? -20.222 9.679 22.624 1.00 70.88 83 GLY A CA 1
ATOM 650 C C . GLY A 1 83 ? -19.484 10.866 21.998 1.00 70.88 83 GLY A C 1
ATOM 651 O O . GLY A 1 83 ? -18.375 10.699 21.515 1.00 70.88 83 GLY A O 1
ATOM 652 N N . HIS A 1 84 ? -20.024 12.083 22.117 1.00 77.31 84 HIS A N 1
ATOM 653 C CA . HIS A 1 84 ? -19.374 13.299 21.614 1.00 77.31 84 HIS A CA 1
ATOM 654 C C . HIS A 1 84 ? -18.013 13.565 22.262 1.00 77.31 84 HIS A C 1
ATOM 656 O O . HIS A 1 84 ? -17.096 14.053 21.609 1.00 77.31 84 HIS A O 1
ATOM 662 N N . ILE A 1 85 ? -17.894 13.273 23.558 1.00 78.81 85 ILE A N 1
ATOM 663 C CA . ILE A 1 85 ? -16.649 13.452 24.308 1.00 78.81 85 ILE A CA 1
ATOM 664 C C . ILE A 1 85 ? -15.633 12.393 23.878 1.00 78.81 85 ILE A C 1
ATOM 666 O O . ILE A 1 85 ? -14.482 12.731 23.637 1.00 78.81 85 ILE A O 1
ATOM 670 N N . LEU A 1 86 ? -16.063 11.138 23.732 1.00 75.19 86 LEU A N 1
ATOM 671 C CA . LEU A 1 86 ? -15.212 10.041 23.270 1.00 75.19 86 LEU A CA 1
ATOM 672 C C . LEU A 1 86 ? -14.677 10.280 21.858 1.00 75.19 86 LEU A C 1
ATOM 674 O O . LEU A 1 86 ? -13.499 10.040 21.627 1.00 75.19 86 LEU A O 1
ATOM 678 N N . THR A 1 87 ? -15.501 10.789 20.940 1.00 77.81 87 THR A N 1
ATOM 679 C CA . THR A 1 87 ? -15.057 11.131 19.581 1.00 77.81 87 THR A CA 1
ATOM 680 C C . THR A 1 87 ? -13.974 12.205 19.604 1.00 77.81 87 THR A C 1
ATOM 682 O O . THR A 1 87 ? -12.928 12.031 18.994 1.00 77.81 87 THR A O 1
ATOM 685 N N . VAL A 1 88 ? -14.184 13.282 20.364 1.00 82.00 88 VAL A N 1
ATOM 686 C CA . VAL A 1 88 ? -13.201 14.371 20.467 1.00 82.00 88 VAL A CA 1
ATOM 687 C C . VAL A 1 88 ? -11.917 13.918 21.162 1.00 82.00 88 VAL A C 1
ATOM 689 O O . VAL A 1 88 ? -10.837 14.316 20.750 1.00 82.00 88 VAL A O 1
ATOM 692 N N . LEU A 1 89 ? -12.016 13.074 22.192 1.00 76.38 89 LEU A N 1
ATOM 693 C CA . LEU A 1 89 ? -10.844 12.480 22.837 1.00 76.38 89 LEU A CA 1
ATOM 694 C C . LEU A 1 89 ? -10.094 11.545 21.881 1.00 76.38 89 LEU A C 1
ATOM 696 O O . LEU A 1 89 ? -8.875 11.538 21.863 1.00 76.38 89 LEU A O 1
ATOM 700 N N . HIS A 1 90 ? -10.790 10.776 21.047 1.00 72.31 90 HIS A N 1
ATOM 701 C CA . HIS A 1 90 ? -10.120 9.932 20.059 1.00 72.31 90 HIS A CA 1
ATOM 702 C C . HIS A 1 90 ? -9.306 10.747 19.039 1.00 72.31 90 HIS A C 1
ATOM 704 O O . HIS A 1 90 ? -8.254 10.299 18.594 1.00 72.31 90 HIS A O 1
ATOM 710 N N . GLU A 1 91 ? -9.780 11.943 18.690 1.00 72.06 91 GLU A N 1
ATOM 711 C CA . GLU A 1 91 ? -9.113 12.859 17.757 1.00 72.06 91 GLU A CA 1
ATOM 712 C C . GLU A 1 91 ? -8.019 13.720 18.418 1.00 72.06 91 GLU A C 1
ATOM 714 O O . GLU A 1 91 ? -7.238 14.371 17.720 1.00 72.06 91 GLU A O 1
ATOM 719 N N . ASP A 1 92 ? -7.947 13.741 19.750 1.00 75.25 92 ASP A N 1
ATOM 720 C CA . ASP A 1 92 ? -6.998 14.553 20.502 1.00 75.25 92 ASP A CA 1
ATOM 721 C C . ASP A 1 92 ? -5.618 13.872 20.586 1.00 75.25 92 ASP A C 1
ATOM 723 O O . ASP A 1 92 ? -5.470 12.719 21.012 1.00 75.25 92 ASP A O 1
ATOM 727 N N . SER A 1 93 ? -4.578 14.602 20.174 1.00 65.12 93 SER A N 1
ATOM 728 C CA . SER A 1 93 ? -3.213 14.075 20.052 1.00 65.12 93 SER A CA 1
ATOM 729 C C . SER A 1 93 ? -2.621 13.614 21.382 1.00 65.12 93 SER A C 1
ATOM 731 O O . SER A 1 93 ? -1.835 12.665 21.400 1.00 65.12 93 SER A O 1
ATOM 733 N N . ASP A 1 94 ? -3.011 14.249 22.490 1.00 65.50 94 ASP A N 1
ATOM 734 C CA . ASP A 1 94 ? -2.469 13.943 23.815 1.00 65.50 94 ASP A CA 1
ATOM 735 C C . ASP A 1 94 ? -3.071 12.645 24.373 1.00 65.50 94 ASP A C 1
ATOM 737 O O . ASP A 1 94 ? -2.407 11.905 25.101 1.00 65.50 94 ASP A O 1
ATOM 741 N N . THR A 1 95 ? -4.313 12.324 23.996 1.00 65.38 95 THR A N 1
ATOM 742 C CA . THR A 1 95 ? -5.036 11.144 24.500 1.00 65.38 95 THR A CA 1
ATOM 743 C C . THR A 1 95 ? -5.029 9.949 23.543 1.00 65.38 95 THR A C 1
ATOM 745 O O . THR A 1 95 ? -5.248 8.817 23.980 1.00 65.38 95 THR A O 1
ATOM 748 N N . THR A 1 96 ? -4.644 10.147 22.278 1.00 61.47 96 THR A N 1
ATOM 749 C CA . THR A 1 96 ? -4.469 9.076 21.274 1.00 61.47 96 THR A CA 1
ATOM 750 C C . THR A 1 96 ? -3.554 7.942 21.768 1.00 61.47 96 THR A C 1
ATOM 752 O O . THR A 1 96 ? -3.844 6.760 21.565 1.00 61.47 96 THR A O 1
ATOM 755 N N . SER A 1 97 ? -2.467 8.277 22.472 1.00 59.47 97 SER A N 1
ATOM 756 C CA . SER A 1 97 ? -1.520 7.296 23.029 1.00 59.47 97 SER A CA 1
ATOM 757 C C . SER A 1 97 ? -2.153 6.402 24.109 1.00 59.47 97 SER A C 1
ATOM 759 O O . SER A 1 97 ? -1.873 5.202 24.167 1.00 59.47 97 SER A O 1
ATOM 761 N N . ALA A 1 98 ? -3.070 6.956 24.907 1.00 58.44 98 ALA A N 1
ATOM 762 C CA . ALA A 1 98 ? -3.816 6.234 25.933 1.00 58.44 98 ALA A CA 1
ATOM 763 C C . ALA A 1 98 ? -4.890 5.306 25.339 1.00 58.44 98 ALA A C 1
ATOM 765 O O . ALA A 1 98 ? -5.173 4.258 25.912 1.00 58.44 98 ALA A O 1
ATOM 766 N N . PHE A 1 99 ? -5.458 5.629 24.172 1.00 55.81 99 PHE A N 1
ATOM 767 C CA . PHE A 1 99 ? -6.346 4.704 23.451 1.00 55.81 99 PHE A CA 1
ATOM 768 C C . PHE A 1 99 ? -5.575 3.563 22.772 1.00 55.81 99 PHE A C 1
ATOM 770 O O . PHE A 1 99 ? -6.076 2.437 22.693 1.00 55.81 99 PHE A O 1
ATOM 777 N N . GLY A 1 100 ? -4.343 3.829 22.326 1.00 52.41 100 GLY A N 1
ATOM 778 C CA . GLY A 1 100 ? -3.458 2.821 21.737 1.00 52.41 100 GLY A CA 1
ATOM 779 C C . GLY A 1 100 ? -3.083 1.697 22.708 1.00 52.41 100 GLY A C 1
ATOM 780 O O . GLY A 1 100 ? -3.051 0.533 22.310 1.00 52.41 100 GLY A O 1
ATOM 781 N N . SER A 1 101 ? -2.874 2.010 23.990 1.00 53.78 101 SER A N 1
ATOM 782 C CA . SER A 1 101 ? -2.525 1.011 25.014 1.00 53.78 101 SER A CA 1
ATOM 783 C C . SER A 1 101 ? -3.680 0.069 25.388 1.00 53.78 101 SER A C 1
ATOM 785 O O . SER A 1 101 ? -3.435 -1.020 25.904 1.00 53.78 101 SER A O 1
ATOM 787 N N . VAL A 1 102 ? -4.928 0.443 25.081 1.00 51.72 102 VAL A N 1
ATOM 788 C CA . VAL A 1 102 ? -6.146 -0.345 25.366 1.00 51.72 102 VAL A CA 1
ATOM 789 C C . VAL A 1 102 ? -6.566 -1.218 24.164 1.00 51.72 102 VAL A C 1
ATOM 791 O O . VAL A 1 102 ? -7.558 -1.939 24.227 1.00 51.72 102 VAL A O 1
ATOM 794 N N . GLY A 1 103 ? -5.805 -1.212 23.061 1.00 44.38 103 GLY A N 1
ATOM 795 C CA . GLY A 1 103 ? -6.029 -2.112 21.916 1.00 44.38 103 GLY A CA 1
ATOM 796 C C . GLY A 1 103 ? -7.253 -1.775 21.053 1.00 44.38 103 GLY A C 1
ATOM 797 O O . GLY A 1 103 ? -7.635 -2.560 20.185 1.00 44.38 103 GLY A O 1
ATOM 798 N N . LEU A 1 104 ? -7.859 -0.600 21.251 1.00 48.03 104 LEU A N 1
ATOM 799 C CA . LEU A 1 104 ? -9.019 -0.132 20.480 1.00 48.03 104 LEU A CA 1
ATOM 800 C C . LEU A 1 104 ? -8.671 0.241 19.028 1.00 48.03 104 LEU A C 1
ATOM 802 O O . LEU A 1 104 ? -9.563 0.347 18.196 1.00 48.03 104 LEU A O 1
ATOM 806 N N . THR A 1 105 ? -7.388 0.386 18.693 1.00 46.94 105 THR A N 1
ATOM 807 C CA . THR A 1 105 ? -6.925 0.780 17.353 1.00 46.94 105 THR A CA 1
ATOM 808 C C . THR A 1 105 ? -6.688 -0.403 16.405 1.00 46.94 105 THR A C 1
ATOM 810 O O . THR A 1 105 ? -6.637 -0.220 15.191 1.00 46.94 105 THR A O 1
ATOM 813 N N . THR A 1 106 ? -6.556 -1.636 16.911 1.00 45.69 106 THR A N 1
ATOM 814 C CA . THR A 1 106 ? -6.033 -2.767 16.115 1.00 45.69 106 THR A CA 1
ATOM 815 C C . THR A 1 106 ? -7.084 -3.414 15.200 1.00 45.69 106 THR A C 1
ATOM 817 O O . THR A 1 106 ? -6.769 -3.869 14.095 1.00 45.69 106 THR A O 1
ATOM 820 N N . ALA A 1 107 ? -8.350 -3.445 15.629 1.00 43.44 107 ALA A N 1
ATOM 821 C CA . ALA A 1 107 ? -9.439 -4.049 14.856 1.00 43.44 107 ALA A CA 1
ATOM 822 C C . ALA A 1 107 ? -9.849 -3.179 13.656 1.00 43.44 107 ALA A C 1
ATOM 824 O O . ALA A 1 107 ? -10.014 -3.706 12.556 1.00 43.44 107 ALA A O 1
ATOM 825 N N . GLU A 1 108 ? -9.928 -1.856 13.835 1.00 45.19 108 GLU A N 1
ATOM 826 C CA . GLU A 1 108 ? -10.203 -0.912 12.743 1.00 45.19 108 GLU A CA 1
ATOM 827 C C . GLU A 1 108 ? -9.072 -0.875 11.720 1.00 45.19 108 GLU A C 1
ATOM 829 O O . GLU A 1 108 ? -9.346 -0.913 10.527 1.00 45.19 108 GLU A O 1
ATOM 834 N N . GLN A 1 109 ? -7.808 -0.902 12.151 1.00 48.62 109 GLN A N 1
ATOM 835 C CA . GLN A 1 109 ? -6.666 -0.961 11.229 1.00 48.62 109 GLN A CA 1
ATOM 836 C C . GLN A 1 109 ? -6.694 -2.219 10.348 1.00 48.62 109 GLN A C 1
ATOM 838 O O . GLN A 1 109 ? -6.418 -2.152 9.149 1.00 48.62 109 GLN A O 1
ATOM 843 N N . THR A 1 110 ? -7.079 -3.366 10.919 1.00 46.91 110 THR A N 1
ATOM 844 C CA . THR A 1 110 ? -7.228 -4.623 10.165 1.00 46.91 110 THR A CA 1
ATOM 845 C C . THR A 1 110 ? -8.413 -4.553 9.193 1.00 46.91 110 THR A C 1
ATOM 847 O O . THR A 1 110 ? -8.317 -5.031 8.061 1.00 46.91 110 THR A O 1
ATOM 850 N N . TYR A 1 111 ? -9.518 -3.921 9.601 1.00 49.81 111 TYR A N 1
ATOM 851 C CA . TYR A 1 111 ? -10.699 -3.724 8.754 1.00 49.81 111 TYR A CA 1
ATOM 852 C C . TYR A 1 111 ? -10.415 -2.770 7.588 1.00 49.81 111 TYR A C 1
ATOM 854 O O . TYR A 1 111 ? -10.712 -3.095 6.438 1.00 49.81 111 TYR A O 1
ATOM 862 N N . GLN A 1 112 ? -9.745 -1.653 7.873 1.00 56.03 112 GLN A N 1
ATOM 863 C CA . GLN A 1 112 ? -9.277 -0.687 6.883 1.00 56.03 112 GLN A CA 1
ATOM 864 C C . GLN A 1 112 ? -8.299 -1.332 5.901 1.00 56.03 112 GLN A C 1
ATOM 866 O O . GLN A 1 112 ? -8.368 -1.055 4.710 1.00 56.03 112 GLN A O 1
ATOM 871 N N . ALA A 1 113 ? -7.420 -2.234 6.350 1.00 56.34 113 ALA A N 1
ATOM 872 C CA . ALA A 1 113 ? -6.512 -2.949 5.455 1.00 56.34 113 ALA A CA 1
ATOM 873 C C . ALA A 1 113 ? -7.255 -3.872 4.471 1.00 56.34 113 ALA A C 1
ATOM 875 O O . ALA A 1 113 ? -6.889 -3.930 3.298 1.00 56.34 113 ALA A O 1
ATOM 876 N N . LEU A 1 114 ? -8.309 -4.566 4.915 1.00 63.28 114 LEU A N 1
ATOM 877 C CA . LEU A 1 114 ? -9.112 -5.438 4.049 1.00 63.28 114 LEU A CA 1
ATOM 878 C C . LEU A 1 114 ? -9.995 -4.660 3.069 1.00 63.28 114 LEU A C 1
ATOM 880 O O . LEU A 1 114 ? -10.182 -5.124 1.951 1.00 63.28 114 LEU A O 1
ATOM 884 N N . GLU A 1 115 ? -10.528 -3.501 3.455 1.00 65.88 115 GLU A N 1
ATOM 885 C CA . GLU A 1 115 ? -11.236 -2.613 2.517 1.00 65.88 115 GLU A CA 1
ATOM 886 C C . GLU A 1 115 ? -10.282 -1.960 1.514 1.00 65.88 115 GLU A C 1
ATOM 888 O O . GLU A 1 115 ? -10.634 -1.751 0.357 1.00 65.88 115 GLU A O 1
ATOM 893 N N . LYS A 1 116 ? -9.057 -1.658 1.947 1.00 61.31 116 LYS A N 1
ATOM 894 C CA . LYS A 1 116 ? -8.065 -0.944 1.141 1.00 61.31 116 LYS A CA 1
ATOM 895 C C . LYS A 1 116 ? -7.314 -1.834 0.153 1.00 61.31 116 LYS A C 1
ATOM 897 O O . LYS A 1 116 ? -6.967 -1.374 -0.930 1.00 61.31 116 LYS A O 1
ATOM 902 N N . TYR A 1 117 ? -7.027 -3.077 0.533 1.00 70.19 117 TYR A N 1
ATOM 903 C CA . TYR A 1 117 ? -6.215 -4.015 -0.257 1.00 70.19 117 TYR A CA 1
ATOM 904 C C . TYR A 1 117 ? -6.985 -5.273 -0.673 1.00 70.19 117 TYR A C 1
ATOM 906 O O . TYR A 1 117 ? -6.413 -6.193 -1.261 1.00 70.19 117 TYR A O 1
ATOM 914 N N . GLY A 1 118 ? -8.270 -5.340 -0.334 1.00 77.31 118 GLY A N 1
ATOM 915 C CA . GLY A 1 118 ? -9.140 -6.457 -0.648 1.00 77.31 118 GLY A CA 1
ATOM 916 C C . GLY A 1 118 ? -10.251 -6.065 -1.612 1.00 77.31 118 GLY A C 1
ATOM 917 O O . GLY A 1 118 ? -10.887 -5.025 -1.478 1.00 77.31 118 GLY A O 1
ATOM 918 N N . HIS A 1 119 ? -10.521 -6.946 -2.564 1.00 85.19 119 HIS A N 1
ATOM 919 C CA . HIS A 1 119 ? -11.663 -6.881 -3.458 1.00 85.19 119 HIS A CA 1
ATOM 920 C C . HIS A 1 119 ? -12.779 -7.791 -2.927 1.00 85.19 119 HIS A C 1
ATOM 922 O O . HIS A 1 119 ? -12.590 -9.003 -2.795 1.00 85.19 119 HIS A O 1
ATOM 928 N N . ASN A 1 120 ? -13.953 -7.236 -2.609 1.00 89.81 120 ASN A N 1
ATOM 929 C CA . ASN A 1 120 ? -15.081 -8.021 -2.101 1.00 89.81 120 ASN A CA 1
ATOM 930 C C . ASN A 1 120 ? -15.827 -8.718 -3.249 1.00 89.81 120 ASN A C 1
ATOM 932 O O . ASN A 1 120 ? -16.626 -8.104 -3.949 1.00 89.81 120 ASN A O 1
ATOM 936 N N . LEU A 1 121 ? -15.599 -10.021 -3.405 1.00 91.19 121 LEU A N 1
ATOM 937 C CA . LEU A 1 121 ? -16.209 -10.818 -4.473 1.00 91.19 121 LEU A CA 1
ATOM 938 C C . LEU A 1 121 ? -17.693 -11.128 -4.224 1.00 91.19 121 LEU A C 1
ATOM 940 O O . LEU A 1 121 ? -18.418 -11.432 -5.166 1.00 91.19 121 LEU A O 1
ATOM 944 N N . ILE A 1 122 ? -18.165 -11.047 -2.977 1.00 91.94 122 ILE A N 1
ATOM 945 C CA . ILE A 1 122 ? -19.589 -11.243 -2.662 1.00 91.94 122 ILE A CA 1
ATOM 946 C C . ILE A 1 122 ? -20.411 -10.064 -3.179 1.00 91.94 122 ILE A C 1
ATOM 948 O O . ILE A 1 122 ? -21.433 -10.277 -3.820 1.00 91.94 122 ILE A O 1
ATOM 952 N N . ALA A 1 123 ? -19.925 -8.837 -2.979 1.00 90.25 123 ALA A N 1
ATOM 953 C CA . ALA A 1 123 ? -20.590 -7.637 -3.483 1.00 90.25 123 ALA A CA 1
ATOM 954 C C . ALA A 1 123 ? -20.695 -7.645 -5.019 1.00 90.25 123 ALA A C 1
ATOM 956 O O . ALA A 1 123 ? -21.727 -7.276 -5.575 1.00 90.25 123 ALA A O 1
ATOM 957 N N . ASP A 1 124 ? -19.659 -8.122 -5.713 1.00 90.12 124 ASP A N 1
ATOM 958 C CA . ASP A 1 124 ? -19.695 -8.287 -7.170 1.00 90.12 124 ASP A CA 1
ATOM 959 C C . ASP A 1 124 ? -20.668 -9.370 -7.627 1.00 90.12 124 ASP A C 1
ATOM 961 O O . ASP A 1 124 ? -21.338 -9.208 -8.650 1.00 90.12 124 ASP A O 1
ATOM 965 N N . ALA A 1 125 ? -20.748 -10.476 -6.884 1.00 91.12 125 ALA A N 1
ATOM 966 C CA . ALA A 1 125 ? -21.701 -11.541 -7.156 1.00 91.12 125 ALA A CA 1
ATOM 967 C C . ALA A 1 125 ? -23.148 -11.049 -6.975 1.00 91.12 125 ALA A C 1
ATOM 969 O O . ALA A 1 125 ? -23.983 -11.306 -7.840 1.00 91.12 125 ALA A O 1
ATOM 970 N N . GLU A 1 126 ? -23.432 -10.300 -5.903 1.00 91.06 126 GLU A N 1
ATOM 971 C CA . GLU A 1 126 ? -24.739 -9.674 -5.648 1.00 91.06 126 GLU A CA 1
ATOM 972 C C . GLU A 1 126 ? -25.096 -8.631 -6.713 1.00 91.06 126 GLU A C 1
ATOM 974 O O . GLU A 1 126 ? -26.238 -8.571 -7.167 1.00 91.06 126 GLU A O 1
ATOM 979 N N . ALA A 1 127 ? -24.112 -7.848 -7.162 1.00 90.44 127 ALA A N 1
ATOM 980 C CA . ALA A 1 127 ? -24.273 -6.875 -8.239 1.00 90.44 127 ALA A CA 1
ATOM 981 C C . ALA A 1 127 ? -24.365 -7.512 -9.640 1.00 90.44 127 ALA A C 1
ATOM 983 O O . ALA A 1 127 ? -24.547 -6.793 -10.622 1.00 90.44 127 ALA A O 1
ATOM 984 N N . GLY A 1 128 ? -24.208 -8.837 -9.757 1.00 88.50 128 GLY A N 1
ATOM 985 C CA . GLY A 1 128 ? -24.250 -9.556 -11.032 1.00 88.50 128 GLY A CA 1
ATOM 986 C C . GLY A 1 128 ? -23.065 -9.274 -11.963 1.00 88.50 128 GLY A C 1
ATOM 987 O O . GLY A 1 128 ? -23.177 -9.510 -13.162 1.00 88.50 128 GLY A O 1
ATOM 988 N N . LYS A 1 129 ? -21.944 -8.766 -11.434 1.00 89.06 129 LYS A N 1
ATOM 989 C CA . LYS A 1 129 ? -20.745 -8.398 -12.210 1.00 89.06 129 LYS A CA 1
ATOM 990 C C . LYS A 1 129 ? -19.830 -9.574 -12.541 1.00 89.06 129 LYS A C 1
ATOM 992 O O . LYS A 1 129 ? -19.026 -9.470 -13.457 1.00 89.06 129 LYS A O 1
ATOM 997 N N . LEU A 1 130 ? -19.906 -10.658 -11.770 1.00 88.12 130 LEU A N 1
ATOM 998 C CA . LEU A 1 130 ? -19.099 -11.853 -12.019 1.00 88.12 130 LEU A CA 1
ATOM 999 C C . LEU A 1 130 ? -19.664 -12.623 -13.206 1.00 88.12 130 LEU A C 1
ATOM 1001 O O . LEU A 1 130 ? -20.881 -12.771 -13.290 1.00 88.12 130 LEU A O 1
ATOM 1005 N N . ASP A 1 131 ? -18.817 -13.194 -14.054 1.00 84.94 131 ASP A N 1
ATOM 1006 C CA . ASP A 1 131 ? -19.254 -14.035 -15.169 1.00 84.94 131 ASP A CA 1
ATOM 1007 C C . ASP A 1 131 ? -19.825 -15.388 -14.696 1.00 84.94 131 ASP A C 1
ATOM 1009 O O . ASP A 1 131 ? -19.497 -15.883 -13.609 1.00 84.94 131 ASP A O 1
ATOM 1013 N N . PRO A 1 132 ? -20.728 -16.018 -15.473 1.00 85.38 132 PRO A N 1
ATOM 1014 C CA . PRO A 1 132 ? -21.198 -17.361 -15.170 1.00 85.38 132 PRO A CA 1
ATOM 1015 C C . PRO A 1 132 ? -20.069 -18.381 -15.318 1.00 85.38 132 PRO A C 1
ATOM 1017 O O . PRO A 1 132 ? -19.416 -18.486 -16.353 1.00 85.38 132 PRO A O 1
ATOM 1020 N N . VAL A 1 133 ? -19.881 -19.187 -14.277 1.00 90.00 133 VAL A N 1
ATOM 1021 C CA . VAL A 1 133 ? -18.840 -20.214 -14.247 1.00 90.00 133 VAL A CA 1
ATOM 1022 C C . VAL A 1 133 ? -19.382 -21.504 -14.850 1.00 90.00 133 VAL A C 1
ATOM 1024 O O . VAL A 1 133 ? -20.334 -22.086 -14.334 1.00 90.00 133 VAL A O 1
ATOM 1027 N N . ILE A 1 134 ? -18.766 -21.962 -15.939 1.00 87.81 134 ILE A N 1
ATOM 1028 C CA . ILE A 1 134 ? -19.203 -23.142 -16.693 1.00 87.81 134 ILE A CA 1
ATOM 1029 C C . ILE A 1 134 ? -18.276 -24.322 -16.383 1.00 87.81 134 ILE A C 1
ATOM 1031 O O . ILE A 1 134 ? -17.056 -24.208 -16.483 1.00 87.81 134 ILE A O 1
ATOM 1035 N N . GLY A 1 135 ? -18.853 -25.474 -16.026 1.00 89.19 135 GLY A N 1
ATOM 1036 C CA . GLY A 1 135 ? -18.127 -26.748 -15.962 1.00 89.19 135 GLY A CA 1
ATOM 1037 C C . GLY A 1 135 ? -17.134 -26.906 -14.803 1.00 89.19 135 GLY A C 1
ATOM 1038 O O . GLY A 1 135 ? -16.277 -27.780 -14.876 1.00 89.19 135 GLY A O 1
ATOM 1039 N N . ARG A 1 136 ? -17.234 -26.090 -13.741 1.00 94.38 136 ARG A N 1
ATOM 1040 C CA . ARG A 1 136 ? -16.340 -26.131 -12.557 1.00 94.38 136 ARG A CA 1
ATOM 1041 C C . ARG A 1 136 ? -17.035 -26.518 -11.246 1.00 94.38 136 ARG A C 1
ATOM 1043 O O . ARG A 1 136 ? -16.536 -26.246 -10.153 1.00 94.38 136 ARG A O 1
ATOM 1050 N N . ASP A 1 137 ? -18.210 -27.137 -11.329 1.00 92.81 137 ASP A N 1
ATOM 1051 C CA . ASP A 1 137 ? -19.027 -27.459 -10.152 1.00 92.81 137 ASP A CA 1
ATOM 1052 C C . ASP A 1 137 ? -18.347 -28.422 -9.176 1.00 92.81 137 ASP A C 1
ATOM 1054 O O . ASP A 1 137 ? -18.519 -28.301 -7.959 1.00 92.81 137 ASP A O 1
ATOM 1058 N N . GLN A 1 138 ? -17.572 -29.382 -9.690 1.00 94.12 138 GLN A N 1
ATOM 1059 C CA . GLN A 1 138 ? -16.878 -30.352 -8.845 1.00 94.12 138 GLN A CA 1
ATOM 1060 C C . GLN A 1 138 ? -15.777 -29.675 -8.023 1.00 94.12 138 GLN A C 1
ATOM 1062 O O . GLN A 1 138 ? -15.658 -29.931 -6.821 1.00 94.12 138 GLN A O 1
ATOM 1067 N N . GLU A 1 139 ? -15.010 -28.779 -8.640 1.00 95.44 139 GLU A N 1
ATOM 1068 C CA . GLU A 1 139 ? -13.941 -28.026 -7.994 1.00 95.44 139 GLU A CA 1
ATOM 1069 C C . GLU A 1 139 ? -14.492 -27.044 -6.956 1.00 95.44 139 GLU A C 1
ATOM 1071 O O . GLU A 1 139 ? -13.988 -27.001 -5.831 1.00 95.44 139 GLU A O 1
ATOM 1076 N N . ILE A 1 140 ? -15.574 -26.324 -7.274 1.00 94.75 140 ILE A N 1
ATOM 1077 C CA . ILE A 1 140 ? -16.233 -25.416 -6.321 1.00 94.75 140 ILE A CA 1
ATOM 1078 C C . ILE A 1 140 ? -16.739 -26.201 -5.102 1.00 94.75 140 ILE A C 1
ATOM 1080 O O . ILE A 1 140 ? -16.477 -25.821 -3.956 1.00 94.75 140 ILE A O 1
ATOM 1084 N N . ARG A 1 141 ? -17.401 -27.346 -5.321 1.00 93.88 141 ARG A N 1
ATOM 1085 C CA . ARG A 1 141 ? -17.871 -28.218 -4.232 1.00 93.88 141 ARG A CA 1
ATOM 1086 C C . ARG A 1 141 ? -16.713 -28.734 -3.374 1.00 93.88 141 ARG A C 1
ATOM 1088 O O . ARG A 1 141 ? -16.836 -28.796 -2.150 1.00 93.88 141 ARG A O 1
ATOM 1095 N N . ARG A 1 142 ? -15.576 -29.073 -3.992 1.00 93.69 142 ARG A N 1
ATOM 1096 C CA . ARG A 1 142 ? -14.356 -29.489 -3.283 1.00 93.69 142 ARG A CA 1
ATOM 1097 C C . ARG A 1 142 ? -13.809 -28.361 -2.402 1.00 93.69 142 ARG A C 1
ATOM 1099 O O . ARG A 1 142 ? -13.434 -28.634 -1.263 1.00 93.69 142 ARG A O 1
ATOM 1106 N N . CYS A 1 143 ? -13.801 -27.116 -2.884 1.00 93.69 143 CYS A N 1
ATOM 1107 C CA . CYS A 1 143 ? -13.402 -25.946 -2.094 1.00 93.69 143 CYS A CA 1
ATOM 1108 C C . CYS A 1 143 ? -14.299 -25.749 -0.869 1.00 93.69 143 CYS A C 1
ATOM 1110 O O . CYS A 1 143 ? -13.777 -25.630 0.239 1.00 93.69 143 CYS A O 1
ATOM 1112 N N . ILE A 1 144 ? -15.625 -25.800 -1.044 1.00 93.44 144 ILE A N 1
ATOM 1113 C CA . ILE A 1 144 ? -16.597 -25.716 0.063 1.00 93.44 144 ILE A CA 1
ATOM 1114 C C . ILE A 1 144 ? -16.309 -26.808 1.097 1.00 93.44 144 ILE A C 1
ATOM 1116 O O . ILE A 1 144 ? -16.168 -26.523 2.283 1.00 93.44 144 ILE A O 1
ATOM 1120 N N . GLN A 1 145 ? -16.130 -28.052 0.645 1.00 90.88 145 GLN A N 1
ATOM 1121 C CA . GLN A 1 145 ? -15.842 -29.180 1.530 1.00 90.88 145 GLN A CA 1
ATOM 1122 C C . GLN A 1 145 ? -14.554 -28.984 2.342 1.00 90.88 145 GLN A C 1
ATOM 1124 O O . GLN A 1 145 ? -14.491 -29.417 3.491 1.00 90.88 145 GLN A O 1
ATOM 1129 N N . VAL A 1 146 ? -13.513 -28.381 1.757 1.00 91.50 146 VAL A N 1
ATOM 1130 C CA . VAL A 1 146 ? -12.264 -28.074 2.470 1.00 91.50 146 VAL A CA 1
ATOM 1131 C C . VAL A 1 146 ? -12.476 -26.944 3.477 1.00 91.50 146 VAL A C 1
ATOM 1133 O O . VAL A 1 146 ? -12.066 -27.097 4.625 1.00 91.50 146 VAL A O 1
ATOM 1136 N N . LEU A 1 147 ? -13.153 -25.863 3.083 1.00 90.94 147 LEU A N 1
ATOM 1137 C CA . LEU A 1 147 ? -13.445 -24.710 3.946 1.00 90.94 147 LEU A CA 1
ATOM 1138 C C . LEU A 1 147 ? -14.307 -25.082 5.161 1.00 90.94 147 LEU A C 1
ATOM 1140 O O . LEU A 1 147 ? -14.115 -24.527 6.240 1.00 90.94 147 LEU A O 1
ATOM 1144 N N . SER A 1 148 ? -15.207 -26.058 5.019 1.00 90.19 148 SER A N 1
ATOM 1145 C CA . SER A 1 148 ? -16.054 -26.560 6.111 1.00 90.19 148 SER A CA 1
ATOM 1146 C C . SER A 1 148 ? -15.340 -27.510 7.088 1.00 90.19 148 SER A C 1
ATOM 1148 O O . SER A 1 148 ? -15.970 -28.029 8.012 1.00 90.19 148 SER A O 1
ATOM 1150 N N . ARG A 1 149 ? -14.041 -27.796 6.912 1.00 87.81 149 ARG A N 1
ATOM 1151 C CA . ARG A 1 149 ? -13.288 -28.663 7.839 1.00 87.81 149 ARG A CA 1
ATOM 1152 C C . ARG A 1 149 ? -12.972 -27.933 9.142 1.00 87.81 149 ARG A C 1
ATOM 1154 O O . ARG A 1 149 ? -12.705 -26.740 9.155 1.00 87.81 149 ARG A O 1
ATOM 1161 N N . ARG A 1 150 ? -12.896 -28.686 10.244 1.00 84.62 150 ARG A N 1
ATOM 1162 C CA . ARG A 1 150 ? -12.483 -28.152 11.558 1.00 84.62 150 ARG A CA 1
ATOM 1163 C C . ARG A 1 150 ? -11.015 -27.724 11.606 1.00 84.62 150 ARG A C 1
ATOM 1165 O O . ARG A 1 150 ? -10.666 -26.817 12.346 1.00 84.62 150 ARG A O 1
ATOM 1172 N N . THR A 1 151 ? -10.147 -28.404 10.860 1.00 86.81 151 THR A N 1
ATOM 1173 C CA . THR A 1 151 ? -8.711 -28.110 10.781 1.00 86.81 151 THR A CA 1
ATOM 1174 C C . THR A 1 151 ? -8.244 -28.228 9.336 1.00 86.81 151 THR A C 1
ATOM 1176 O O . THR A 1 151 ? -8.837 -28.968 8.546 1.00 86.81 151 THR A O 1
ATOM 1179 N N . LYS A 1 152 ? -7.168 -27.508 8.987 1.00 82.62 152 LYS A N 1
ATOM 1180 C CA . LYS A 1 152 ? -6.601 -27.484 7.623 1.00 82.62 152 LYS A CA 1
ATOM 1181 C C . LYS A 1 152 ? -7.659 -27.113 6.573 1.00 82.62 152 LYS A C 1
ATOM 1183 O O . LYS A 1 152 ? -7.808 -27.779 5.549 1.00 82.62 152 LYS A O 1
ATOM 1188 N N . ASN A 1 153 ? -8.405 -26.057 6.865 1.00 87.06 153 ASN A N 1
ATOM 1189 C CA . ASN A 1 153 ? -9.533 -25.572 6.080 1.00 87.06 153 ASN A CA 1
ATOM 1190 C C . ASN A 1 153 ? -9.141 -24.553 4.999 1.00 87.06 153 ASN A C 1
ATOM 1192 O O . ASN A 1 153 ? -10.005 -23.870 4.472 1.00 87.06 153 ASN A O 1
ATOM 1196 N N . ASN A 1 154 ? -7.856 -24.466 4.647 1.00 88.19 154 ASN A N 1
ATOM 1197 C CA . ASN A 1 154 ? -7.351 -23.551 3.626 1.00 88.19 154 ASN A CA 1
ATOM 1198 C C . ASN A 1 154 ? -7.168 -24.307 2.299 1.00 88.19 154 ASN A C 1
ATOM 1200 O O . ASN A 1 154 ? -6.186 -25.045 2.160 1.00 88.19 154 ASN A O 1
ATOM 1204 N N . PRO A 1 155 ? -8.104 -24.196 1.338 1.00 90.94 155 PRO A N 1
ATOM 1205 C CA . PRO A 1 155 ? -7.931 -24.792 0.019 1.00 90.94 155 PRO A CA 1
ATOM 1206 C C . PRO A 1 155 ? -6.844 -24.055 -0.773 1.00 90.94 155 PRO A C 1
ATOM 1208 O O . PRO A 1 155 ? -6.737 -22.833 -0.714 1.00 90.94 155 PRO A O 1
ATOM 1211 N N . VAL A 1 156 ? -6.064 -24.802 -1.557 1.00 92.50 156 VAL A N 1
ATOM 1212 C CA . VAL A 1 156 ? -5.066 -24.254 -2.486 1.00 92.50 156 VAL A CA 1
ATOM 1213 C C . VAL A 1 156 ? -5.372 -24.778 -3.885 1.00 92.50 156 VAL A C 1
ATOM 1215 O O . VAL A 1 156 ? -5.434 -25.989 -4.095 1.00 92.50 156 VAL A O 1
ATOM 1218 N N . LEU A 1 157 ? -5.580 -23.867 -4.838 1.00 91.56 157 LEU A N 1
ATOM 1219 C CA . LEU A 1 157 ? -5.890 -24.194 -6.231 1.00 91.56 157 LEU A CA 1
ATOM 1220 C C . LEU A 1 157 ? -4.602 -24.266 -7.067 1.00 91.56 157 LEU A C 1
ATOM 1222 O O . LEU A 1 157 ? -3.934 -23.260 -7.309 1.00 91.56 157 LEU A O 1
ATOM 1226 N N . ILE A 1 158 ? -4.261 -25.461 -7.549 1.00 90.25 158 ILE A N 1
ATOM 1227 C CA . ILE A 1 158 ? -3.041 -25.735 -8.328 1.00 90.25 158 ILE A CA 1
ATOM 1228 C C . ILE A 1 158 ? -3.428 -26.112 -9.766 1.00 90.25 158 ILE A C 1
ATOM 1230 O O . ILE A 1 158 ? -4.514 -26.628 -10.001 1.00 90.25 158 ILE A O 1
ATOM 1234 N N . GLY A 1 159 ? -2.573 -25.787 -10.739 1.00 91.44 159 GLY A N 1
ATOM 1235 C CA . GLY A 1 159 ? -2.838 -25.959 -12.174 1.00 91.44 159 GLY A CA 1
ATOM 1236 C C . GLY A 1 159 ? -2.046 -24.976 -13.039 1.00 91.44 159 GLY A C 1
ATOM 1237 O O . GLY A 1 159 ? -1.398 -24.073 -12.503 1.00 91.44 159 GLY A O 1
ATOM 1238 N N . GLU A 1 160 ? -2.116 -25.141 -14.354 1.00 89.00 160 GLU A N 1
ATOM 1239 C CA . GLU A 1 160 ? -1.468 -24.256 -15.328 1.00 89.00 160 GLU A CA 1
ATOM 1240 C C . GLU A 1 160 ? -2.045 -22.824 -15.287 1.00 89.00 160 GLU A C 1
ATOM 1242 O O . GLU A 1 160 ? -3.173 -22.616 -14.819 1.00 89.00 160 GLU A O 1
ATOM 1247 N N . PRO A 1 161 ? -1.285 -21.801 -15.714 1.00 86.38 161 PRO A N 1
ATOM 1248 C CA . PRO A 1 161 ? -1.813 -20.447 -15.859 1.00 86.38 161 PRO A CA 1
ATOM 1249 C C . PRO A 1 161 ? -2.943 -20.412 -16.903 1.00 86.38 161 PRO A C 1
ATOM 1251 O O . PRO A 1 161 ? -2.907 -21.123 -17.899 1.00 86.38 161 PRO A O 1
ATOM 1254 N N . GLY A 1 162 ? -3.971 -19.593 -16.667 1.00 86.06 162 GLY A N 1
ATOM 1255 C CA . GLY A 1 162 ? -5.080 -19.404 -17.614 1.00 86.06 162 GLY A CA 1
ATOM 1256 C C . GLY A 1 162 ? -6.213 -20.439 -17.552 1.00 86.06 162 GLY A C 1
ATOM 1257 O O . GLY A 1 162 ? -7.257 -20.217 -18.150 1.00 86.06 162 GLY A O 1
ATOM 1258 N N . VAL A 1 163 ? -6.098 -21.516 -16.765 1.00 89.56 163 VAL A N 1
ATOM 1259 C CA . VAL A 1 163 ? -7.135 -22.578 -16.688 1.00 89.56 163 VAL A CA 1
ATOM 1260 C C . VAL A 1 163 ? -8.437 -22.181 -15.966 1.00 89.56 163 VAL A C 1
ATOM 1262 O O . VAL A 1 163 ? -9.331 -23.014 -15.801 1.00 89.56 163 VAL A O 1
ATOM 1265 N N . GLY A 1 164 ? -8.558 -20.933 -15.504 1.00 89.44 164 GLY A N 1
ATOM 1266 C CA . GLY A 1 164 ? -9.758 -20.437 -14.817 1.00 89.44 164 GLY A CA 1
ATOM 1267 C C . GLY A 1 164 ? -9.809 -20.742 -13.316 1.00 89.44 164 GLY A C 1
ATOM 1268 O O . GLY A 1 164 ? -10.881 -20.964 -12.762 1.00 89.44 164 GLY A O 1
ATOM 1269 N N . LYS A 1 165 ? -8.661 -20.759 -12.621 1.00 93.62 165 LYS A N 1
ATOM 1270 C CA . LYS A 1 165 ? -8.630 -20.915 -11.150 1.00 93.62 165 LYS A CA 1
ATOM 1271 C C . LYS A 1 165 ? -9.397 -19.803 -10.436 1.00 93.62 165 LYS A C 1
ATOM 1273 O O . LYS A 1 165 ? -10.096 -20.076 -9.467 1.00 93.62 165 LYS A O 1
ATOM 1278 N N . THR A 1 166 ? -9.287 -18.573 -10.934 1.00 90.69 166 THR A N 1
ATOM 1279 C CA . THR A 1 166 ? -10.038 -17.411 -10.439 1.00 90.69 166 THR A CA 1
ATOM 1280 C C . THR A 1 166 ? -11.540 -17.630 -10.586 1.00 90.69 166 THR A C 1
ATOM 1282 O O . THR A 1 166 ? -12.282 -17.413 -9.635 1.00 90.69 166 THR A O 1
ATOM 1285 N N . SER A 1 167 ? -11.974 -18.216 -11.704 1.00 92.19 167 SER A N 1
ATOM 1286 C CA . SER A 1 167 ? -13.378 -18.549 -11.950 1.00 92.19 167 SER A CA 1
ATOM 1287 C C . SER A 1 167 ? -13.940 -19.548 -10.931 1.00 92.19 167 SER A C 1
ATOM 1289 O O . SER A 1 167 ? -15.120 -19.501 -10.608 1.00 92.19 167 SER A O 1
ATOM 1291 N N . ILE A 1 168 ? -13.118 -20.426 -10.342 1.00 93.38 168 ILE A N 1
ATOM 1292 C CA . ILE A 1 168 ? -13.562 -21.301 -9.238 1.00 93.38 168 ILE A CA 1
ATOM 1293 C C . ILE A 1 168 ? -13.902 -20.464 -7.990 1.00 93.38 168 ILE A C 1
ATOM 1295 O O . ILE A 1 168 ? -14.877 -20.753 -7.295 1.00 93.38 168 ILE A O 1
ATOM 1299 N N . VAL A 1 169 ? -13.122 -19.418 -7.707 1.00 93.50 169 VAL A N 1
ATOM 1300 C CA . VAL A 1 169 ? -13.334 -18.512 -6.565 1.00 93.50 169 VAL A CA 1
ATOM 1301 C C . VAL A 1 169 ? -14.555 -17.612 -6.798 1.00 93.50 169 VAL A C 1
ATOM 1303 O O . VAL A 1 169 ? -15.370 -17.438 -5.895 1.00 93.50 169 VAL A O 1
ATOM 1306 N N . GLU A 1 170 ? -14.744 -17.111 -8.016 1.00 92.94 170 GLU A N 1
ATOM 1307 C CA . GLU A 1 170 ? -15.939 -16.350 -8.417 1.00 92.94 170 GLU A CA 1
ATOM 1308 C C . GLU A 1 170 ? -17.210 -17.214 -8.360 1.00 92.94 170 GLU A C 1
ATOM 1310 O O . GLU A 1 170 ? -18.257 -16.786 -7.870 1.00 92.94 170 GLU A O 1
ATOM 1315 N N . GLY A 1 171 ? -17.109 -18.478 -8.779 1.00 93.12 171 GLY A N 1
ATOM 1316 C CA . GLY A 1 171 ? -18.195 -19.452 -8.674 1.00 93.12 171 GLY A CA 1
ATOM 1317 C C . GLY A 1 171 ? -18.552 -19.774 -7.224 1.00 93.12 171 GLY A C 1
ATOM 1318 O O . GLY A 1 171 ? -19.731 -19.908 -6.891 1.00 93.12 171 GLY A O 1
ATOM 1319 N N . LEU A 1 172 ? -17.552 -19.830 -6.338 1.00 94.06 172 LEU A N 1
ATOM 1320 C CA . LEU A 1 172 ? -17.771 -19.930 -4.897 1.00 94.06 172 LEU A CA 1
ATOM 1321 C C . LEU A 1 172 ? -18.506 -18.694 -4.352 1.00 94.06 172 LEU A C 1
ATOM 1323 O O . LEU A 1 172 ? -19.451 -18.862 -3.582 1.00 94.06 172 LEU A O 1
ATOM 1327 N N . ALA A 1 173 ? -18.132 -17.480 -4.775 1.00 94.25 173 ALA A N 1
ATOM 1328 C CA . ALA A 1 173 ? -18.819 -16.246 -4.377 1.00 94.25 173 ALA A CA 1
ATOM 1329 C C . ALA A 1 173 ? -20.308 -16.280 -4.754 1.00 94.25 173 ALA A C 1
ATOM 1331 O O . ALA A 1 173 ? -21.169 -16.041 -3.906 1.00 94.25 173 ALA A O 1
ATOM 1332 N N . ARG A 1 174 ? -20.622 -16.678 -5.995 1.00 93.06 174 ARG A N 1
ATOM 1333 C CA . ARG A 1 174 ? -22.008 -16.857 -6.456 1.00 93.06 174 ARG A CA 1
ATOM 1334 C C . ARG A 1 174 ? -22.774 -17.882 -5.616 1.00 93.06 174 ARG A C 1
ATOM 1336 O O . ARG A 1 174 ? -23.910 -17.616 -5.230 1.00 93.06 174 ARG A O 1
ATOM 1343 N N . ARG A 1 175 ? -22.172 -19.031 -5.283 1.00 92.19 175 ARG A N 1
ATOM 1344 C CA . ARG A 1 175 ? -22.830 -20.037 -4.424 1.00 92.19 175 ARG A CA 1
ATOM 1345 C C . ARG A 1 175 ? -23.118 -19.519 -3.018 1.00 92.19 175 ARG A C 1
ATOM 1347 O O . ARG A 1 175 ? -24.168 -19.840 -2.472 1.00 92.19 175 ARG A O 1
ATOM 1354 N N . ILE A 1 176 ? -22.228 -18.703 -2.452 1.00 93.12 176 ILE A N 1
ATOM 1355 C CA . ILE A 1 176 ? -22.453 -18.063 -1.148 1.00 93.12 176 ILE A CA 1
ATOM 1356 C C . ILE A 1 176 ? -23.659 -17.113 -1.217 1.00 93.12 176 ILE A C 1
ATOM 1358 O O . ILE A 1 176 ? -24.527 -17.187 -0.348 1.00 93.12 176 ILE A O 1
ATOM 1362 N N . VAL A 1 177 ? -23.758 -16.282 -2.263 1.00 92.19 177 VAL A N 1
ATOM 1363 C CA . VAL A 1 177 ? -24.901 -15.366 -2.475 1.00 92.19 177 VAL A CA 1
ATOM 1364 C C . VAL A 1 177 ? -26.216 -16.129 -2.648 1.00 92.19 177 VAL A C 1
ATOM 1366 O O . VAL A 1 177 ? -27.226 -15.771 -2.047 1.00 92.19 177 VAL A O 1
ATOM 1369 N N . HIS A 1 178 ? -26.200 -17.228 -3.405 1.00 90.44 178 HIS A N 1
ATOM 1370 C CA . HIS A 1 178 ? -27.364 -18.100 -3.589 1.00 90.44 178 HIS A CA 1
ATOM 1371 C C . HIS A 1 178 ? -27.682 -18.999 -2.385 1.00 90.44 178 HIS A C 1
ATOM 1373 O O . HIS A 1 178 ? -28.628 -19.779 -2.455 1.00 90.44 178 HIS A O 1
ATOM 1379 N N . GLN A 1 179 ? -26.918 -18.899 -1.292 1.00 88.75 179 GLN A N 1
ATOM 1380 C CA . GLN A 1 179 ? -27.068 -19.735 -0.096 1.00 88.75 179 GLN A CA 1
ATOM 1381 C C . GLN A 1 179 ? -26.912 -21.247 -0.380 1.00 88.75 179 GLN A C 1
ATOM 1383 O O . GLN A 1 179 ? -27.413 -22.080 0.368 1.00 88.75 179 GLN A O 1
ATOM 1388 N N . ASP A 1 180 ? -26.159 -21.614 -1.424 1.00 90.69 180 ASP A N 1
ATOM 1389 C CA . ASP A 1 180 ? -25.787 -22.998 -1.776 1.00 90.69 180 ASP A CA 1
ATOM 1390 C C . ASP A 1 180 ? -24.463 -23.413 -1.096 1.00 90.69 180 ASP A C 1
ATOM 1392 O O . ASP A 1 180 ? -23.543 -23.962 -1.713 1.00 90.69 180 ASP A O 1
ATOM 1396 N N . VAL A 1 181 ? -24.321 -23.078 0.190 1.00 91.94 181 VAL A N 1
ATOM 1397 C CA . VAL A 1 181 ? -23.172 -23.427 1.043 1.00 91.94 181 VAL A CA 1
ATOM 1398 C C . VAL A 1 181 ? -23.646 -23.742 2.470 1.00 91.94 181 VAL A C 1
ATOM 1400 O O . VAL A 1 181 ? -24.656 -23.194 2.903 1.00 91.94 181 VAL A O 1
ATOM 1403 N N . PRO A 1 182 ? -22.936 -24.586 3.243 1.00 89.69 182 PRO A N 1
ATOM 1404 C CA . PRO A 1 182 ? -23.288 -24.851 4.640 1.00 89.69 182 PRO A CA 1
ATOM 1405 C C . PRO A 1 182 ? -23.207 -23.594 5.519 1.00 89.69 182 PRO A C 1
ATOM 1407 O O . PRO A 1 182 ? -22.248 -22.830 5.402 1.00 89.69 182 PRO A O 1
ATOM 1410 N N . ASP A 1 183 ? -24.119 -23.450 6.487 1.00 86.06 183 ASP A N 1
ATOM 1411 C CA . ASP A 1 183 ? -24.177 -22.293 7.405 1.00 86.06 183 ASP A CA 1
ATOM 1412 C C . ASP A 1 183 ? -22.903 -22.075 8.233 1.00 86.06 183 ASP A C 1
ATOM 1414 O O . ASP A 1 183 ? -22.640 -20.980 8.724 1.00 86.06 183 ASP A O 1
ATOM 1418 N N . THR A 1 184 ? -22.081 -23.113 8.376 1.00 82.06 184 THR A N 1
ATOM 1419 C CA . THR A 1 184 ? -20.788 -23.044 9.066 1.00 82.06 184 THR A CA 1
ATOM 1420 C C . THR A 1 184 ? -19.744 -22.204 8.326 1.00 82.06 184 THR A C 1
ATOM 1422 O O . THR A 1 184 ? -18.700 -21.896 8.899 1.00 82.06 184 THR A O 1
ATOM 1425 N N . LEU A 1 185 ? -19.956 -21.912 7.039 1.00 83.75 185 LEU A N 1
ATOM 1426 C CA . LEU A 1 185 ? -18.971 -21.257 6.184 1.00 83.75 185 LEU A CA 1
ATOM 1427 C C . LEU A 1 185 ? -19.119 -19.724 6.276 1.00 83.75 185 LEU A C 1
ATOM 1429 O O . LEU A 1 185 ? -20.234 -19.207 6.181 1.00 83.75 185 LEU A O 1
ATOM 1433 N N . PRO A 1 186 ? -18.020 -18.968 6.452 1.00 76.81 186 PRO A N 1
ATOM 1434 C CA . PRO A 1 186 ? -18.087 -17.513 6.529 1.00 76.81 186 PRO A CA 1
ATOM 1435 C C . PRO A 1 186 ? -18.609 -16.912 5.218 1.00 76.81 186 PRO A C 1
ATOM 1437 O O . PRO A 1 186 ? -18.072 -17.164 4.144 1.00 76.81 186 PRO A O 1
ATOM 1440 N N . ARG A 1 187 ? -19.629 -16.051 5.306 1.00 81.69 187 ARG A N 1
ATOM 1441 C CA . ARG A 1 187 ? -20.301 -15.443 4.139 1.00 81.69 187 ARG A CA 1
ATOM 1442 C C . ARG A 1 187 ? -19.520 -14.301 3.479 1.00 81.69 187 ARG A C 1
ATOM 1444 O O . ARG A 1 187 ? -20.074 -13.564 2.673 1.00 81.69 187 ARG A O 1
ATOM 1451 N N . ARG A 1 188 ? -18.244 -14.123 3.830 1.00 83.75 188 ARG A N 1
ATOM 1452 C CA . ARG A 1 188 ? -17.390 -13.051 3.310 1.00 83.75 188 ARG A CA 1
ATOM 1453 C C . ARG A 1 188 ? -16.248 -13.658 2.507 1.00 83.75 188 ARG A C 1
ATOM 1455 O O . ARG A 1 188 ? -15.476 -14.451 3.038 1.00 83.75 188 ARG A O 1
ATOM 1462 N N . LEU A 1 189 ? -16.134 -13.246 1.247 1.00 87.81 189 LEU A N 1
ATOM 1463 C CA . LEU A 1 189 ? -15.082 -13.668 0.327 1.00 87.81 189 LEU A CA 1
ATOM 1464 C C . LEU A 1 189 ? -14.355 -12.425 -0.194 1.00 87.81 189 LEU A C 1
ATOM 1466 O O . LEU A 1 189 ? -14.949 -11.598 -0.885 1.00 87.81 189 LEU A O 1
ATOM 1470 N N . ILE A 1 190 ? -13.080 -12.288 0.163 1.00 88.50 190 ILE A N 1
ATOM 1471 C CA . ILE A 1 190 ? -12.244 -11.146 -0.216 1.00 88.50 190 ILE A CA 1
ATOM 1472 C C . ILE A 1 190 ? -11.046 -11.677 -0.995 1.00 88.50 190 ILE A C 1
ATOM 1474 O O . ILE A 1 190 ? -10.304 -12.517 -0.483 1.00 88.50 190 ILE A O 1
ATOM 1478 N N . ALA A 1 191 ? -10.850 -11.190 -2.215 1.00 87.31 191 ALA A N 1
ATOM 1479 C CA . ALA A 1 191 ? -9.615 -11.407 -2.954 1.00 87.31 191 ALA A CA 1
ATOM 1480 C C . ALA A 1 191 ? -8.589 -10.354 -2.529 1.00 87.31 191 ALA A C 1
ATOM 1482 O O . ALA A 1 191 ? -8.883 -9.166 -2.548 1.00 87.31 191 ALA A O 1
ATOM 1483 N N . LEU A 1 192 ? -7.398 -10.780 -2.119 1.00 82.81 192 LEU A N 1
ATOM 1484 C CA . LEU A 1 192 ? -6.340 -9.868 -1.688 1.00 82.81 192 LEU A CA 1
ATOM 1485 C C . LEU A 1 192 ? -5.433 -9.508 -2.861 1.00 82.81 192 LEU A C 1
ATOM 1487 O O . LEU A 1 192 ? -4.924 -10.401 -3.544 1.00 82.81 192 LEU A O 1
ATOM 1491 N N . ASP A 1 193 ? -5.164 -8.216 -3.033 1.00 77.31 193 ASP A N 1
ATOM 1492 C CA . ASP A 1 193 ? -4.081 -7.753 -3.895 1.00 77.31 193 ASP A CA 1
ATOM 1493 C C . ASP A 1 193 ? -2.746 -7.920 -3.155 1.00 77.31 193 ASP A C 1
ATOM 1495 O O . ASP A 1 193 ? -2.299 -7.063 -2.389 1.00 77.31 193 ASP A O 1
ATOM 1499 N N . LEU A 1 194 ? -2.109 -9.071 -3.375 1.00 66.06 194 LEU A N 1
ATOM 1500 C CA . LEU A 1 194 ? -0.785 -9.378 -2.835 1.00 66.06 194 LEU A CA 1
ATOM 1501 C C . LEU A 1 194 ? 0.280 -8.376 -3.303 1.00 66.06 194 LEU A C 1
ATOM 1503 O O . LEU A 1 194 ? 1.210 -8.117 -2.545 1.00 66.06 194 LEU A O 1
ATOM 1507 N N . GLY A 1 195 ? 0.144 -7.788 -4.496 1.00 62.09 195 GLY A N 1
ATOM 1508 C CA . GLY A 1 195 ? 1.067 -6.771 -4.997 1.00 62.09 195 GLY A CA 1
ATOM 1509 C C . GLY A 1 195 ? 0.987 -5.494 -4.166 1.00 62.09 195 GLY A C 1
ATOM 1510 O O . GLY A 1 195 ? 2.002 -5.027 -3.651 1.00 62.09 195 GLY A O 1
ATOM 1511 N N . ALA A 1 196 ? -0.225 -4.982 -3.946 1.00 58.12 196 ALA A N 1
ATOM 1512 C CA . ALA A 1 196 ? -0.451 -3.806 -3.105 1.00 58.12 196 ALA A CA 1
ATOM 1513 C C . ALA A 1 196 ? -0.087 -4.048 -1.627 1.00 58.12 196 ALA A C 1
ATOM 1515 O O . ALA A 1 196 ? 0.460 -3.162 -0.964 1.00 58.12 196 ALA A O 1
ATOM 1516 N N . LEU A 1 197 ? -0.346 -5.254 -1.110 1.00 56.53 197 LEU A N 1
ATOM 1517 C CA . LEU A 1 197 ? -0.068 -5.617 0.283 1.00 56.53 197 LEU A CA 1
ATOM 1518 C C . LEU A 1 197 ? 1.441 -5.779 0.540 1.00 56.53 197 LEU A C 1
ATOM 1520 O O . LEU A 1 197 ? 1.953 -5.277 1.543 1.00 56.53 197 LEU A O 1
ATOM 1524 N N . VAL A 1 198 ? 2.173 -6.421 -0.377 1.00 53.91 198 VAL A N 1
ATOM 1525 C CA . VAL A 1 198 ? 3.638 -6.565 -0.293 1.00 53.91 198 VAL A CA 1
ATOM 1526 C C . VAL A 1 198 ? 4.327 -5.219 -0.504 1.00 53.91 198 VAL A C 1
ATOM 1528 O O . VAL A 1 198 ? 5.210 -4.874 0.282 1.00 53.91 198 VAL A O 1
ATOM 1531 N N . ALA A 1 199 ? 3.862 -4.414 -1.465 1.00 47.53 199 ALA A N 1
ATOM 1532 C CA . ALA A 1 199 ? 4.353 -3.054 -1.660 1.00 47.53 199 ALA A CA 1
ATOM 1533 C C . ALA A 1 199 ? 4.167 -2.199 -0.396 1.00 47.53 199 ALA A C 1
ATOM 1535 O O . ALA A 1 199 ? 5.106 -1.535 0.025 1.00 47.53 199 ALA A O 1
ATOM 1536 N N . SER A 1 200 ? 3.010 -2.264 0.277 1.00 41.97 200 SER A N 1
ATOM 1537 C CA . SER A 1 200 ? 2.760 -1.509 1.517 1.00 41.97 200 SER A CA 1
ATOM 1538 C C . SER A 1 200 ? 3.562 -2.015 2.724 1.00 41.97 200 SER A C 1
ATOM 1540 O O . SER A 1 200 ? 3.888 -1.216 3.598 1.00 41.97 200 SER A O 1
ATOM 1542 N N . ARG A 1 201 ? 3.837 -3.323 2.822 1.00 43.25 201 ARG A N 1
ATOM 1543 C CA . ARG A 1 201 ? 4.531 -3.930 3.974 1.00 43.25 201 ARG A CA 1
ATOM 1544 C C . ARG A 1 201 ? 6.051 -3.782 3.904 1.00 43.25 201 ARG A C 1
ATOM 1546 O O . ARG A 1 201 ? 6.699 -3.777 4.943 1.00 43.25 201 ARG A O 1
ATOM 1553 N N . TRP A 1 202 ? 6.627 -3.721 2.706 1.00 38.97 202 TRP A N 1
ATOM 1554 C CA . TRP A 1 202 ? 8.083 -3.635 2.523 1.00 38.97 202 TRP A CA 1
ATOM 1555 C C . TRP A 1 202 ? 8.612 -2.201 2.505 1.00 38.97 202 TRP A C 1
ATOM 1557 O O . TRP A 1 202 ? 9.814 -1.996 2.661 1.00 38.97 202 TRP A O 1
ATOM 1567 N N . THR A 1 203 ? 7.732 -1.216 2.322 1.00 40.09 203 THR A N 1
ATOM 1568 C CA . THR A 1 203 ? 8.136 0.171 2.066 1.00 40.09 203 THR A CA 1
ATOM 1569 C C . THR A 1 203 ? 7.855 1.137 3.215 1.00 40.09 203 THR A C 1
ATOM 1571 O O . THR A 1 203 ? 8.257 2.287 3.101 1.00 40.09 203 THR A O 1
ATOM 1574 N N . ASP A 1 204 ? 7.157 0.727 4.287 1.00 37.81 204 ASP A N 1
ATOM 1575 C CA . ASP A 1 204 ? 6.626 1.624 5.344 1.00 37.81 204 ASP A CA 1
ATOM 1576 C C . ASP A 1 204 ? 5.831 2.836 4.801 1.00 37.81 204 ASP A C 1
ATOM 1578 O O . ASP A 1 204 ? 5.515 3.799 5.507 1.00 37.81 204 ASP A O 1
ATOM 1582 N N . ILE A 1 205 ? 5.451 2.783 3.523 1.00 38.41 205 ILE A N 1
ATOM 1583 C CA . ILE A 1 205 ? 4.749 3.838 2.816 1.00 38.41 205 ILE A CA 1
ATOM 1584 C C . ILE A 1 205 ? 3.397 3.263 2.394 1.00 38.41 205 ILE A C 1
ATOM 1586 O O . ILE A 1 205 ? 3.323 2.322 1.601 1.00 38.41 205 ILE A O 1
ATOM 1590 N N . PRO A 1 206 ? 2.284 3.825 2.893 1.00 42.72 206 PRO A N 1
ATOM 1591 C CA . PRO A 1 206 ? 0.973 3.511 2.360 1.00 42.72 206 PRO A CA 1
ATOM 1592 C C . PRO A 1 206 ? 0.960 3.846 0.866 1.00 42.72 206 PRO A C 1
ATOM 1594 O O . PRO A 1 206 ? 1.173 4.999 0.506 1.00 42.72 206 PRO A O 1
ATOM 1597 N N . VAL A 1 207 ? 0.634 2.883 -0.003 1.00 42.97 207 VAL A N 1
ATOM 1598 C CA . VAL A 1 207 ? 0.455 3.111 -1.459 1.00 42.97 207 VAL A CA 1
ATOM 1599 C C . VAL A 1 207 ? -0.611 4.194 -1.736 1.00 42.97 207 VAL A C 1
ATOM 1601 O O . VAL A 1 207 ? -0.649 4.793 -2.800 1.00 42.97 207 VAL A O 1
ATOM 1604 N N . SER A 1 208 ? -1.432 4.518 -0.729 1.00 45.19 208 SER A N 1
ATOM 1605 C CA . SER A 1 208 ? -2.353 5.661 -0.705 1.00 45.19 208 SER A CA 1
ATOM 1606 C C . SER A 1 208 ? -1.691 7.041 -0.575 1.00 45.19 208 SER A C 1
ATOM 1608 O O . SER A 1 208 ? -2.411 8.032 -0.558 1.00 45.19 208 SER A O 1
ATOM 1610 N N . LYS A 1 209 ? -0.364 7.131 -0.407 1.00 40.19 209 LYS A N 1
ATOM 1611 C CA . LYS A 1 209 ? 0.385 8.400 -0.411 1.00 40.19 209 LYS A CA 1
ATOM 1612 C C . LYS A 1 209 ? 0.858 8.819 -1.805 1.00 40.19 209 LYS A C 1
ATOM 1614 O O . LYS A 1 209 ? 1.378 9.917 -1.927 1.00 40.19 209 LYS A O 1
ATOM 1619 N N . LEU A 1 210 ? 0.668 7.980 -2.825 1.00 46.66 210 LEU A N 1
ATOM 1620 C CA . LEU A 1 210 ? 0.790 8.402 -4.217 1.00 46.66 210 LEU A CA 1
ATOM 1621 C C . LEU A 1 210 ? -0.585 8.880 -4.679 1.00 46.66 210 LEU A C 1
ATOM 1623 O O . LEU A 1 210 ? -1.564 8.130 -4.609 1.00 46.66 210 LEU A O 1
ATOM 1627 N N . SER A 1 211 ? -0.671 10.128 -5.130 1.00 56.22 211 SER A N 1
ATOM 1628 C CA . SER A 1 211 ? -1.879 10.618 -5.797 1.00 56.22 211 SER A CA 1
ATOM 1629 C C . SER A 1 211 ? -2.182 9.755 -7.035 1.00 56.22 211 SER A C 1
ATOM 1631 O O . SER A 1 211 ? -1.271 9.186 -7.642 1.00 56.22 211 SER A O 1
ATOM 1633 N N . GLN A 1 212 ? -3.456 9.650 -7.441 1.00 57.16 212 GLN A N 1
ATOM 1634 C CA . GLN A 1 212 ? -3.819 8.991 -8.712 1.00 57.16 212 GLN A CA 1
ATOM 1635 C C . GLN A 1 212 ? -2.971 9.529 -9.879 1.00 57.16 212 GLN A C 1
ATOM 1637 O O . GLN A 1 212 ? -2.504 8.754 -10.709 1.00 57.16 212 GLN A O 1
ATOM 1642 N N . THR A 1 213 ? -2.682 10.831 -9.854 1.00 59.94 213 THR A N 1
ATOM 1643 C CA . THR A 1 213 ? -1.843 11.546 -10.817 1.00 59.94 213 THR A CA 1
ATOM 1644 C C . THR A 1 213 ? -0.385 11.070 -10.827 1.00 59.94 213 THR A C 1
ATOM 1646 O O . THR A 1 213 ? 0.176 10.850 -11.896 1.00 59.94 213 THR A O 1
ATOM 1649 N N . GLU A 1 214 ? 0.243 10.858 -9.665 1.00 63.56 214 GLU A N 1
ATOM 1650 C CA . GLU A 1 214 ? 1.622 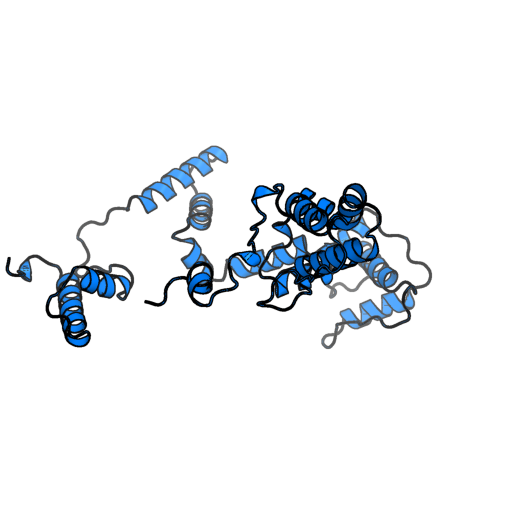10.337 -9.588 1.00 63.56 214 GLU A CA 1
ATOM 1651 C C . GLU A 1 214 ? 1.717 8.891 -10.076 1.00 63.56 214 GLU A C 1
ATOM 1653 O O . GLU A 1 214 ? 2.699 8.511 -10.715 1.00 63.56 214 GLU A O 1
ATOM 1658 N N . ARG A 1 215 ? 0.687 8.080 -9.807 1.00 66.50 215 ARG A N 1
ATOM 1659 C CA . ARG A 1 215 ? 0.624 6.702 -10.304 1.00 66.50 215 ARG A CA 1
ATOM 1660 C C . ARG A 1 215 ? 0.518 6.666 -11.828 1.00 66.50 215 ARG A C 1
ATOM 1662 O O . ARG A 1 215 ? 1.227 5.887 -12.458 1.00 66.50 215 ARG A O 1
ATOM 1669 N N . GLU A 1 216 ? -0.345 7.491 -12.413 1.00 74.25 216 GLU A N 1
ATOM 1670 C CA . GLU A 1 216 ? -0.486 7.589 -13.870 1.00 74.25 216 GLU A CA 1
ATOM 1671 C C . GLU A 1 216 ? 0.786 8.112 -14.540 1.00 74.25 216 GLU A C 1
ATOM 1673 O O . GLU A 1 216 ? 1.204 7.555 -15.555 1.00 74.25 216 GLU A O 1
ATOM 1678 N N . ARG A 1 217 ? 1.445 9.114 -13.947 1.00 75.00 217 ARG A N 1
ATOM 1679 C CA . ARG A 1 217 ? 2.742 9.615 -14.428 1.00 75.00 217 ARG A CA 1
ATOM 1680 C C . ARG A 1 217 ? 3.822 8.542 -14.399 1.00 75.00 217 ARG A C 1
ATOM 1682 O O . ARG A 1 217 ? 4.540 8.383 -15.375 1.00 75.00 217 ARG A O 1
ATOM 1689 N N . LEU A 1 218 ? 3.905 7.758 -13.323 1.00 80.69 218 LEU A N 1
ATOM 1690 C CA . LEU A 1 218 ? 4.855 6.646 -13.250 1.00 80.69 218 LEU A CA 1
ATOM 1691 C C . LEU A 1 218 ? 4.585 5.590 -14.325 1.00 80.69 218 LEU A C 1
ATOM 1693 O O . LEU A 1 218 ? 5.526 5.117 -14.953 1.00 80.69 218 LEU A O 1
ATOM 1697 N N . LEU A 1 219 ? 3.318 5.246 -14.570 1.00 82.25 219 LEU A N 1
ATOM 1698 C CA . LEU A 1 219 ? 2.951 4.272 -15.604 1.00 82.25 219 LEU A CA 1
ATOM 1699 C C . LEU A 1 219 ? 3.311 4.736 -17.024 1.00 82.25 219 LEU A C 1
ATOM 1701 O O . LEU A 1 219 ? 3.569 3.887 -17.871 1.00 82.25 219 LEU A O 1
ATOM 1705 N N . LYS A 1 220 ? 3.353 6.052 -17.267 1.00 87.31 220 LYS A N 1
ATOM 1706 C CA . LYS A 1 220 ? 3.710 6.670 -18.556 1.00 87.31 220 LYS A CA 1
ATOM 1707 C C . LYS A 1 220 ? 5.134 7.236 -18.604 1.00 87.31 220 LYS A C 1
ATOM 1709 O O . LYS A 1 220 ? 5.490 7.925 -19.553 1.00 87.31 220 LYS A O 1
ATOM 1714 N N . LEU A 1 221 ? 5.959 6.947 -17.595 1.00 88.75 221 LEU A N 1
ATOM 1715 C CA . LEU A 1 221 ? 7.286 7.549 -17.454 1.00 88.75 221 LEU A CA 1
ATOM 1716 C C . LEU A 1 221 ? 8.185 7.284 -18.670 1.00 88.75 221 LEU A C 1
ATOM 1718 O O . LEU A 1 221 ? 8.859 8.198 -19.125 1.00 88.75 221 LEU A O 1
ATOM 1722 N N . SER A 1 222 ? 8.204 6.053 -19.194 1.00 90.69 222 SER A N 1
ATOM 1723 C CA . SER A 1 222 ? 9.011 5.716 -20.381 1.00 90.69 222 SER A CA 1
ATOM 1724 C C . SER A 1 222 ? 8.564 6.538 -21.596 1.00 90.69 222 SER A C 1
ATOM 1726 O O . SER A 1 222 ? 9.395 7.210 -22.202 1.00 90.69 222 SER A O 1
ATOM 1728 N N . ASP A 1 223 ? 7.256 6.595 -21.871 1.00 90.50 223 ASP A N 1
ATOM 1729 C CA . ASP A 1 223 ? 6.694 7.359 -22.992 1.00 90.50 223 ASP A CA 1
ATOM 1730 C C . ASP A 1 223 ? 7.088 8.845 -22.919 1.00 90.50 223 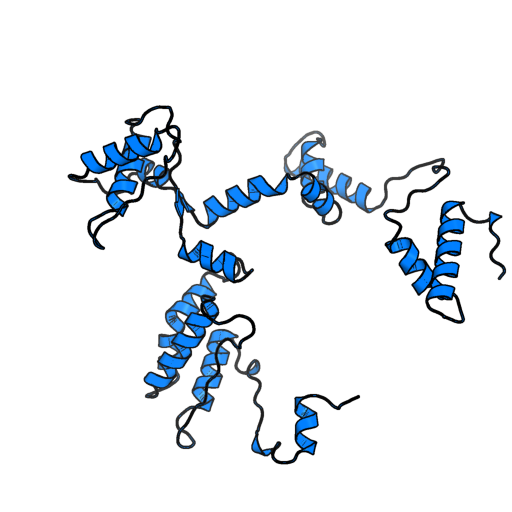ASP A C 1
ATOM 1732 O O . ASP A 1 223 ? 7.606 9.403 -23.885 1.00 90.50 223 ASP A O 1
ATOM 1736 N N . HIS A 1 224 ? 6.927 9.476 -21.751 1.00 90.06 224 HIS A N 1
ATOM 1737 C CA . HIS A 1 224 ? 7.280 10.888 -21.562 1.00 90.06 224 HIS A CA 1
ATOM 1738 C C . HIS A 1 224 ? 8.787 11.153 -21.710 1.00 90.06 224 HIS A C 1
ATOM 1740 O O . HIS A 1 224 ? 9.197 12.204 -22.210 1.00 90.06 224 HIS A O 1
ATOM 1746 N N . LEU A 1 225 ? 9.639 10.215 -21.283 1.00 92.25 225 LEU A N 1
ATOM 1747 C CA . LEU A 1 225 ? 11.083 10.348 -21.469 1.00 92.25 225 LEU A CA 1
ATOM 1748 C C . LEU A 1 225 ? 11.464 10.237 -22.953 1.00 92.25 225 LEU A C 1
ATOM 1750 O O . LEU A 1 225 ? 12.283 11.033 -23.415 1.00 92.25 225 LEU A O 1
ATOM 1754 N N . HIS A 1 226 ? 10.843 9.325 -23.707 1.00 93.81 226 HIS A N 1
ATOM 1755 C CA . HIS A 1 226 ? 11.063 9.169 -25.154 1.00 93.81 226 HIS A CA 1
ATOM 1756 C C . HIS A 1 226 ? 10.579 10.373 -25.971 1.00 93.81 226 HIS A C 1
ATOM 1758 O O . HIS A 1 226 ? 11.196 10.718 -26.978 1.00 93.81 226 HIS A O 1
ATOM 1764 N N . GLU A 1 227 ? 9.526 11.069 -25.530 1.00 91.44 227 GLU A N 1
ATOM 1765 C CA . GLU A 1 227 ? 9.069 12.312 -26.176 1.00 91.44 227 GLU A CA 1
ATOM 1766 C C . GLU A 1 227 ? 10.130 13.424 -26.140 1.00 91.44 227 GLU A C 1
ATOM 1768 O O . GLU A 1 227 ? 10.217 14.240 -27.059 1.00 91.44 227 GLU A O 1
ATOM 1773 N N . ASN A 1 228 ? 10.951 13.452 -25.088 1.00 87.44 228 ASN A N 1
ATOM 1774 C CA . ASN A 1 228 ? 11.917 14.522 -24.838 1.00 87.44 228 ASN A CA 1
ATOM 1775 C C . ASN A 1 228 ? 13.368 14.122 -25.159 1.00 87.44 228 ASN A C 1
ATOM 1777 O O . ASN A 1 228 ? 14.218 14.992 -25.361 1.00 87.44 228 ASN A O 1
ATOM 1781 N N . VAL A 1 229 ? 13.671 12.823 -25.218 1.00 91.94 229 VAL A N 1
ATOM 1782 C CA . VAL A 1 229 ? 15.018 12.291 -25.460 1.00 91.94 229 VAL A CA 1
ATOM 1783 C C . VAL A 1 229 ? 15.002 11.419 -26.711 1.00 91.94 229 VAL A C 1
ATOM 1785 O O . VAL A 1 229 ? 14.592 10.266 -26.688 1.00 91.94 229 VAL A O 1
ATOM 1788 N N . ILE A 1 230 ? 15.495 11.972 -27.820 1.00 89.75 230 ILE A N 1
ATOM 1789 C CA . ILE A 1 230 ? 15.406 11.330 -29.137 1.00 89.75 230 ILE A CA 1
ATOM 1790 C C . ILE A 1 230 ? 16.583 10.368 -29.369 1.00 89.75 230 ILE A C 1
ATOM 1792 O O . ILE A 1 230 ? 17.751 10.771 -29.321 1.00 89.75 230 ILE A O 1
ATOM 1796 N N . GLY A 1 231 ? 16.271 9.113 -29.709 1.00 87.44 231 GLY A N 1
ATOM 1797 C CA . GLY A 1 231 ? 17.213 8.126 -30.252 1.00 87.44 231 GLY A CA 1
ATOM 1798 C C . GLY A 1 231 ? 18.155 7.478 -29.234 1.00 87.44 231 GLY A C 1
ATOM 1799 O O . GLY A 1 231 ? 19.148 6.873 -29.636 1.00 87.44 231 GLY A O 1
ATOM 1800 N N . GLN A 1 232 ? 17.889 7.630 -27.934 1.00 90.00 232 GLN A N 1
ATOM 1801 C CA . GLN A 1 232 ? 18.635 6.983 -26.844 1.00 90.00 232 GLN A CA 1
ATOM 1802 C C . GLN A 1 232 ? 17.787 5.894 -26.172 1.00 90.00 232 GLN A C 1
ATOM 1804 O O . GLN A 1 232 ? 17.800 5.772 -24.947 1.00 90.00 232 GLN A O 1
ATOM 1809 N N . ASP A 1 233 ? 17.040 5.133 -26.972 1.00 91.31 233 ASP A N 1
ATOM 1810 C CA . ASP A 1 233 ? 15.896 4.352 -26.499 1.00 91.31 233 ASP A CA 1
ATOM 1811 C C . ASP A 1 233 ? 16.274 3.358 -25.387 1.00 91.31 233 ASP A C 1
ATOM 1813 O O . ASP A 1 233 ? 15.685 3.373 -24.309 1.00 91.31 233 ASP A O 1
ATOM 1817 N N . ASP A 1 234 ? 17.359 2.601 -25.582 1.00 90.94 234 ASP A N 1
ATOM 1818 C CA . ASP A 1 234 ? 17.872 1.644 -24.590 1.00 90.94 234 ASP A CA 1
ATOM 1819 C C . ASP A 1 234 ? 18.251 2.312 -23.253 1.00 90.94 234 ASP A C 1
ATOM 1821 O O . ASP A 1 234 ? 18.053 1.751 -22.171 1.00 90.94 234 ASP A O 1
ATOM 1825 N N . ALA A 1 235 ? 18.826 3.519 -23.307 1.00 91.75 235 ALA A N 1
ATOM 1826 C CA . ALA A 1 235 ? 19.224 4.257 -22.111 1.00 91.75 235 ALA A CA 1
ATOM 1827 C C . ALA A 1 235 ? 18.000 4.817 -21.376 1.00 91.75 235 ALA A C 1
ATOM 1829 O O . ALA A 1 235 ? 17.953 4.771 -20.144 1.00 91.75 235 ALA A O 1
ATOM 1830 N N . VAL A 1 236 ? 17.015 5.316 -22.127 1.00 94.25 236 VAL A N 1
ATOM 1831 C CA . VAL A 1 236 ? 15.732 5.791 -21.599 1.00 94.25 236 VAL A CA 1
ATOM 1832 C C . VAL A 1 236 ? 14.991 4.647 -20.909 1.00 94.25 236 VAL A C 1
ATOM 1834 O O . VAL A 1 236 ? 14.630 4.777 -19.736 1.00 94.25 236 VAL A O 1
ATOM 1837 N N . ASP A 1 237 ? 14.854 3.503 -21.577 1.00 93.00 237 ASP A N 1
ATOM 1838 C CA . ASP A 1 237 ? 14.161 2.332 -21.039 1.00 93.00 237 ASP A CA 1
ATOM 1839 C C . ASP A 1 237 ? 14.859 1.785 -19.793 1.00 93.00 237 ASP A C 1
ATOM 1841 O O . ASP A 1 237 ? 14.210 1.527 -18.776 1.00 93.00 237 ASP A O 1
ATOM 1845 N N . SER A 1 238 ? 16.192 1.694 -19.807 1.00 91.62 238 SER A N 1
ATOM 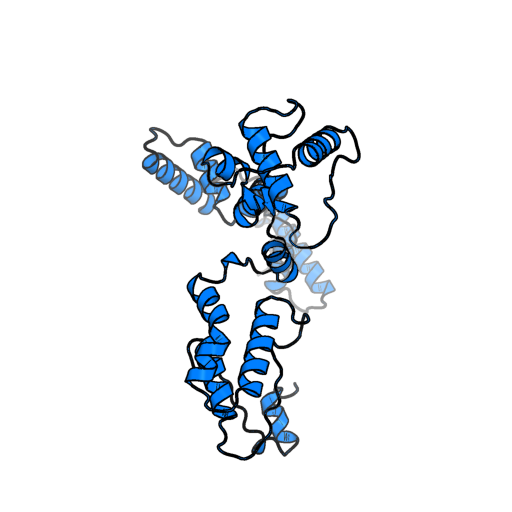1846 C CA . SER A 1 238 ? 16.949 1.238 -18.638 1.00 91.62 238 SER A CA 1
ATOM 1847 C C . SER A 1 238 ? 16.779 2.163 -17.425 1.00 91.62 238 SER A C 1
ATOM 1849 O O . SER A 1 238 ? 16.770 1.679 -16.285 1.00 91.62 238 SER A O 1
ATOM 1851 N N . VAL A 1 239 ? 16.683 3.479 -17.640 1.00 92.25 239 VAL A N 1
ATOM 1852 C CA . VAL A 1 239 ? 16.454 4.461 -16.570 1.00 92.25 239 VAL A CA 1
ATOM 1853 C C . VAL A 1 239 ? 15.022 4.363 -16.054 1.00 92.25 239 VAL A C 1
ATOM 1855 O O . VAL A 1 239 ? 14.823 4.261 -14.839 1.00 92.25 239 VAL A O 1
ATOM 1858 N N . ALA A 1 240 ? 14.037 4.330 -16.954 1.00 91.25 240 ALA A N 1
ATOM 1859 C CA . ALA A 1 240 ? 12.626 4.202 -16.609 1.00 91.25 240 ALA A CA 1
ATOM 1860 C C . ALA A 1 240 ? 12.367 2.923 -15.799 1.00 91.25 240 ALA A C 1
ATOM 1862 O O . ALA A 1 240 ? 11.748 2.977 -14.735 1.00 91.25 240 ALA A O 1
ATOM 1863 N N . GLU A 1 241 ? 12.911 1.785 -16.233 1.00 86.50 241 GLU A N 1
ATOM 1864 C CA . GLU A 1 241 ? 12.737 0.502 -15.554 1.00 86.50 241 GLU A CA 1
ATOM 1865 C C . GLU A 1 241 ? 13.372 0.504 -14.155 1.00 86.50 241 GLU A C 1
ATOM 1867 O O . GLU A 1 241 ? 12.783 0.013 -13.192 1.00 86.50 241 GLU A O 1
ATOM 1872 N N . ALA A 1 242 ? 14.559 1.094 -13.996 1.00 85.81 242 ALA A N 1
ATOM 1873 C CA . ALA A 1 242 ? 15.204 1.214 -12.691 1.00 85.81 242 ALA A CA 1
ATOM 1874 C C . ALA A 1 242 ? 14.406 2.102 -11.723 1.00 85.81 242 ALA A C 1
ATOM 1876 O O . ALA A 1 242 ? 14.229 1.728 -10.559 1.00 85.81 242 ALA A O 1
ATOM 1877 N N . VAL A 1 243 ? 13.867 3.223 -12.205 1.00 84.81 243 VAL A N 1
ATOM 1878 C CA . VAL A 1 243 ? 13.013 4.110 -11.405 1.00 84.81 243 VAL A CA 1
ATOM 1879 C C . VAL A 1 243 ? 11.700 3.426 -11.041 1.00 84.81 243 VAL A C 1
ATOM 1881 O O . VAL A 1 243 ? 11.296 3.483 -9.881 1.00 84.81 243 VAL A O 1
ATOM 1884 N N . LEU A 1 244 ? 11.072 2.715 -11.978 1.00 83.25 244 LEU A N 1
ATOM 1885 C CA . LEU A 1 244 ? 9.875 1.914 -11.721 1.00 83.25 244 LEU A CA 1
ATOM 1886 C C . LEU A 1 244 ? 10.140 0.821 -10.685 1.00 83.25 244 LEU A C 1
ATOM 1888 O O . LEU A 1 244 ? 9.380 0.701 -9.726 1.00 83.25 244 LEU A O 1
ATOM 1892 N N . ARG A 1 245 ? 11.244 0.073 -10.812 1.00 80.31 245 ARG A N 1
ATOM 1893 C CA . ARG A 1 245 ? 11.655 -0.935 -9.820 1.00 80.31 245 ARG A CA 1
ATOM 1894 C C . ARG A 1 245 ? 11.840 -0.317 -8.439 1.00 80.31 245 ARG A C 1
ATOM 1896 O O . ARG A 1 245 ? 11.370 -0.882 -7.455 1.00 80.31 245 ARG A O 1
ATOM 1903 N N . SER A 1 246 ? 12.489 0.841 -8.354 1.00 77.25 246 SER A N 1
ATOM 1904 C CA . SER A 1 246 ? 12.679 1.524 -7.076 1.00 77.25 246 SER A CA 1
ATOM 1905 C C . SER A 1 246 ? 11.372 2.042 -6.479 1.00 77.25 246 SER A C 1
ATOM 1907 O O . SER A 1 246 ? 11.096 1.799 -5.304 1.00 77.25 246 SER A O 1
ATOM 1909 N N . ARG A 1 247 ? 10.520 2.680 -7.284 1.00 72.44 247 ARG A N 1
ATOM 1910 C CA . ARG A 1 247 ? 9.210 3.189 -6.85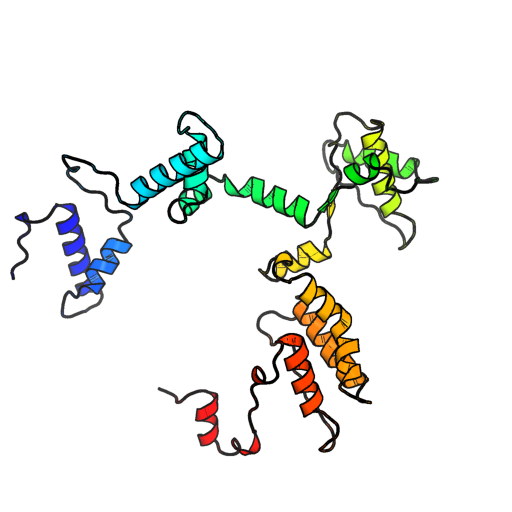0 1.00 72.44 247 ARG A CA 1
ATOM 1911 C C . ARG A 1 247 ? 8.229 2.066 -6.501 1.00 72.44 247 ARG A C 1
ATOM 1913 O O . ARG A 1 247 ? 7.370 2.265 -5.651 1.00 72.44 247 ARG A O 1
ATOM 1920 N N . ALA A 1 248 ? 8.398 0.881 -7.088 1.00 71.75 248 ALA A N 1
ATOM 1921 C CA . ALA A 1 248 ? 7.682 -0.341 -6.728 1.00 71.75 248 ALA A CA 1
ATOM 1922 C C . ALA A 1 248 ? 8.225 -1.019 -5.454 1.00 71.75 248 ALA A C 1
ATOM 1924 O O . ALA A 1 248 ? 7.709 -2.061 -5.051 1.00 71.75 248 ALA A O 1
ATOM 1925 N N . GLY A 1 249 ? 9.271 -0.469 -4.826 1.00 67.19 249 GLY A N 1
ATOM 1926 C CA . GLY A 1 249 ? 9.890 -1.057 -3.636 1.00 67.19 249 GLY A CA 1
ATOM 1927 C C . GLY A 1 249 ? 10.677 -2.340 -3.918 1.00 67.19 249 GLY A C 1
ATOM 1928 O O . GLY A 1 249 ? 10.971 -3.092 -2.993 1.00 67.19 249 GLY A O 1
ATOM 1929 N N . LEU A 1 250 ? 11.020 -2.602 -5.184 1.00 67.50 250 LEU A N 1
ATOM 1930 C CA . LEU A 1 250 ? 11.851 -3.735 -5.611 1.00 67.50 250 LEU A CA 1
ATOM 1931 C C . LEU A 1 250 ? 13.356 -3.403 -5.563 1.00 67.50 250 LEU A C 1
ATOM 1933 O O . LEU A 1 250 ? 14.189 -4.256 -5.872 1.00 67.50 250 LEU A O 1
ATOM 1937 N N . SER A 1 251 ? 13.723 -2.172 -5.191 1.00 66.69 251 SER A N 1
ATOM 1938 C CA . SER A 1 251 ? 15.110 -1.768 -4.938 1.00 66.69 251 SER A CA 1
ATOM 1939 C C . SER A 1 251 ? 15.598 -2.227 -3.563 1.00 66.69 251 SER A C 1
ATOM 1941 O O . SER A 1 251 ? 14.825 -2.419 -2.627 1.00 66.69 251 SER A O 1
ATOM 1943 N N . ARG A 1 252 ? 16.917 -2.369 -3.413 1.00 67.06 252 ARG A N 1
ATOM 1944 C CA . ARG A 1 252 ? 17.538 -2.725 -2.130 1.00 67.06 252 ARG A CA 1
ATOM 1945 C C . ARG A 1 252 ? 17.371 -1.587 -1.114 1.00 67.06 252 ARG A C 1
ATOM 1947 O O . ARG A 1 252 ? 17.565 -0.423 -1.459 1.00 67.06 252 ARG A O 1
ATOM 1954 N N . GLN A 1 253 ? 17.064 -1.929 0.140 1.00 60.91 253 GLN A N 1
ATOM 1955 C CA . GLN A 1 253 ? 17.057 -0.969 1.252 1.00 60.91 253 GLN A CA 1
ATOM 1956 C C . GLN A 1 253 ? 18.445 -0.320 1.409 1.00 60.91 253 GLN A C 1
ATOM 1958 O O . GLN A 1 253 ? 19.466 -0.985 1.231 1.00 60.91 253 GLN A O 1
ATOM 1963 N N . ASN A 1 254 ? 18.471 0.978 1.737 1.00 71.19 254 ASN A N 1
ATOM 1964 C CA . ASN A 1 254 ? 19.676 1.815 1.863 1.00 71.19 254 ASN A CA 1
ATOM 1965 C C . ASN A 1 254 ? 20.488 2.023 0.568 1.00 71.19 254 ASN A C 1
ATOM 1967 O O . ASN A 1 254 ? 21.683 2.314 0.633 1.00 71.19 254 ASN A O 1
ATOM 1971 N N . GLN A 1 255 ? 19.866 1.897 -0.607 1.00 74.12 255 GLN A N 1
ATOM 1972 C CA . GLN A 1 255 ? 20.485 2.266 -1.884 1.00 74.12 255 GLN A CA 1
ATOM 1973 C C . GLN A 1 255 ? 19.713 3.390 -2.585 1.00 74.12 255 GLN A C 1
ATOM 1975 O O . GLN A 1 255 ? 18.506 3.519 -2.376 1.00 74.12 255 GLN A O 1
ATOM 1980 N N . PRO A 1 256 ? 20.386 4.198 -3.428 1.00 80.88 256 PRO A N 1
ATOM 1981 C CA . PRO A 1 256 ? 19.710 5.169 -4.278 1.00 80.88 256 PRO A CA 1
ATOM 1982 C C . PRO A 1 256 ? 18.672 4.498 -5.183 1.00 80.88 256 PRO A C 1
ATOM 1984 O O . PRO A 1 256 ? 18.868 3.368 -5.631 1.00 80.88 256 PRO A O 1
ATOM 1987 N N . ASN A 1 257 ? 17.614 5.239 -5.523 1.00 75.75 257 ASN A N 1
ATOM 1988 C CA . ASN A 1 257 ? 16.533 4.771 -6.399 1.00 75.75 257 ASN A CA 1
ATOM 1989 C C . ASN A 1 257 ? 17.021 4.326 -7.791 1.00 75.75 257 ASN A C 1
ATOM 1991 O O . ASN A 1 257 ? 16.394 3.512 -8.461 1.00 75.75 257 ASN A O 1
ATOM 1995 N N . GLY A 1 258 ? 18.168 4.843 -8.216 1.00 83.25 258 GLY A N 1
ATOM 1996 C CA . GLY A 1 258 ? 18.910 4.389 -9.377 1.00 83.25 258 GLY A CA 1
ATOM 1997 C C . GLY A 1 258 ? 20.310 4.985 -9.334 1.00 83.25 258 GLY A C 1
ATOM 1998 O O . GLY A 1 258 ? 20.501 6.106 -8.864 1.00 83.25 258 GLY A O 1
ATOM 1999 N N . SER A 1 259 ? 21.296 4.224 -9.794 1.00 88.31 259 SER A N 1
ATOM 2000 C CA . SER A 1 259 ? 22.658 4.707 -10.001 1.00 88.31 259 SER A CA 1
ATOM 2001 C C . SER A 1 259 ? 23.023 4.411 -11.444 1.00 88.31 259 SER A C 1
ATOM 2003 O O . SER A 1 259 ? 23.010 3.254 -11.863 1.00 88.31 259 SER A O 1
ATOM 2005 N N . PHE A 1 260 ? 23.283 5.466 -12.209 1.00 90.62 260 PHE A N 1
ATOM 2006 C CA . PHE A 1 260 ? 23.494 5.379 -13.646 1.00 90.62 260 PHE A CA 1
ATOM 2007 C C . PHE A 1 260 ? 24.826 6.017 -14.011 1.00 90.62 260 PHE A C 1
ATOM 2009 O O . PHE A 1 260 ? 25.189 7.072 -13.489 1.00 90.62 260 PHE A O 1
ATOM 2016 N N . LEU A 1 261 ? 25.529 5.384 -14.946 1.00 92.56 261 LEU A N 1
ATOM 2017 C CA . LEU A 1 261 ? 26.710 5.936 -15.588 1.00 92.56 261 LEU A CA 1
ATOM 2018 C C . LEU A 1 261 ? 26.404 6.108 -17.073 1.00 92.56 261 LEU A C 1
ATOM 2020 O O . LEU A 1 261 ? 26.346 5.132 -17.818 1.00 92.56 261 LEU A O 1
ATOM 2024 N N . PHE A 1 262 ? 26.209 7.350 -17.506 1.00 91.38 262 PHE A N 1
ATOM 2025 C CA . PHE A 1 262 ? 25.958 7.646 -18.911 1.00 91.38 262 PHE A CA 1
ATOM 2026 C C . PHE A 1 262 ? 27.274 7.825 -19.670 1.00 91.38 262 PHE A C 1
ATOM 2028 O O . PHE A 1 262 ? 28.048 8.743 -19.392 1.00 91.38 262 PHE A O 1
ATOM 2035 N N . LEU A 1 263 ? 27.511 6.973 -20.667 1.00 91.56 263 LEU A N 1
ATOM 2036 C CA . LEU A 1 263 ? 28.711 6.986 -21.505 1.00 91.56 263 LEU A CA 1
ATOM 2037 C C . LEU A 1 263 ? 28.381 7.473 -22.921 1.00 91.56 263 LEU A C 1
ATOM 2039 O O . LEU A 1 263 ? 27.276 7.282 -23.413 1.00 91.56 263 LEU A O 1
ATOM 2043 N N . GLY A 1 264 ? 29.335 8.136 -23.579 1.00 89.75 264 GLY A N 1
ATOM 2044 C CA . GLY A 1 264 ? 29.223 8.530 -24.991 1.00 89.75 264 GLY A CA 1
ATOM 2045 C C . GLY A 1 264 ? 29.843 9.899 -25.303 1.00 89.75 264 GLY A C 1
ATOM 2046 O O . GLY A 1 264 ? 30.327 10.566 -24.384 1.00 89.75 264 GLY A O 1
ATOM 2047 N N . PRO A 1 265 ? 29.767 10.374 -26.557 1.00 90.62 265 PRO A N 1
ATOM 2048 C CA . PRO A 1 265 ? 30.305 11.674 -26.963 1.00 90.62 265 PRO A CA 1
ATOM 2049 C C . PRO A 1 265 ? 29.534 12.861 -26.361 1.00 90.62 265 PRO A C 1
ATOM 2051 O O . PRO A 1 265 ? 28.404 12.718 -25.892 1.00 90.62 265 PRO A O 1
ATOM 2054 N N . ALA A 1 266 ? 30.142 14.046 -26.314 1.00 87.12 266 ALA A N 1
ATOM 2055 C CA . ALA A 1 266 ? 29.455 15.252 -25.847 1.00 87.12 266 ALA A CA 1
ATOM 2056 C C . ALA A 1 266 ? 28.273 15.606 -26.772 1.00 87.12 266 ALA A C 1
ATOM 2058 O O . ALA A 1 266 ? 28.323 15.351 -27.970 1.00 87.12 266 ALA A O 1
ATOM 2059 N N . GLY A 1 267 ? 27.204 16.180 -26.211 1.00 85.25 267 GLY A N 1
ATOM 2060 C CA . GLY A 1 267 ? 26.050 16.660 -26.985 1.00 85.25 267 GLY A CA 1
ATOM 2061 C C . GLY A 1 267 ? 24.981 15.618 -27.342 1.00 85.25 267 GLY A C 1
ATOM 2062 O O . GLY A 1 267 ? 23.931 16.001 -27.831 1.00 85.25 267 GLY A O 1
ATOM 2063 N N . VAL A 1 268 ? 25.177 14.330 -27.037 1.00 88.81 268 VAL A N 1
ATOM 2064 C CA . VAL A 1 268 ? 24.209 13.251 -27.362 1.00 88.81 268 VAL A CA 1
ATOM 2065 C C . VAL A 1 268 ? 22.989 13.150 -26.431 1.00 88.81 268 VAL A C 1
ATOM 2067 O O . VAL A 1 268 ? 22.227 12.201 -26.530 1.00 88.81 268 VAL A O 1
ATOM 2070 N N . GLY A 1 269 ? 22.817 14.080 -25.486 1.00 88.38 269 GLY A N 1
ATOM 2071 C CA . GLY A 1 269 ? 21.628 14.110 -24.617 1.00 88.38 269 GLY A CA 1
ATOM 2072 C C . GLY A 1 269 ? 21.762 13.466 -23.230 1.00 88.38 269 GLY A C 1
ATOM 2073 O O . GLY A 1 269 ? 20.778 13.398 -22.509 1.00 88.38 269 GLY A O 1
ATOM 2074 N N . LYS A 1 270 ? 22.963 13.070 -22.775 1.00 93.31 270 LYS A N 1
ATOM 2075 C CA . LYS A 1 270 ? 23.166 12.507 -21.413 1.00 93.31 270 LYS A CA 1
ATOM 2076 C C . LYS A 1 270 ? 22.635 13.402 -20.286 1.00 93.31 270 LYS A C 1
ATOM 2078 O O . LYS A 1 270 ? 21.978 12.940 -19.363 1.00 93.31 270 LYS A O 1
ATOM 2083 N N . THR A 1 271 ? 22.965 14.692 -20.347 1.00 90.50 271 THR A N 1
ATOM 2084 C CA . THR A 1 271 ? 22.498 15.683 -19.366 1.00 90.50 271 THR A CA 1
ATOM 2085 C C . THR A 1 271 ? 21.020 15.997 -19.553 1.00 90.50 271 THR A C 1
ATOM 2087 O O . THR A 1 271 ? 20.350 16.329 -18.584 1.00 90.50 271 THR A O 1
ATOM 2090 N N . GLU A 1 272 ? 20.519 15.879 -20.781 1.00 91.81 272 GLU A N 1
ATOM 2091 C CA . GLU A 1 272 ? 19.113 16.118 -21.086 1.00 91.81 272 GLU A CA 1
ATOM 2092 C C . GLU A 1 272 ? 18.240 15.031 -20.466 1.00 91.81 272 GLU A C 1
ATOM 2094 O O . GLU A 1 272 ? 17.346 15.356 -19.701 1.00 91.81 272 GLU A O 1
ATOM 2099 N N . LEU A 1 273 ? 18.609 13.756 -20.621 1.00 92.88 273 LEU A N 1
ATOM 2100 C CA . LEU A 1 273 ? 17.932 12.641 -19.957 1.00 92.88 273 LEU A CA 1
ATOM 2101 C C . LEU A 1 273 ? 17.858 12.820 -18.432 1.00 92.88 273 LEU A C 1
ATOM 2103 O O . LEU A 1 273 ? 16.816 12.581 -17.829 1.00 92.88 273 LEU A O 1
ATOM 2107 N N . ALA A 1 274 ? 18.935 13.293 -17.797 1.00 91.38 274 ALA A N 1
ATOM 2108 C CA . ALA A 1 274 ? 18.932 13.587 -16.362 1.00 91.38 274 ALA A CA 1
ATOM 2109 C C . ALA A 1 274 ? 17.988 14.748 -15.984 1.00 91.38 274 ALA A C 1
ATOM 2111 O O . ALA A 1 274 ? 17.302 14.670 -14.964 1.00 91.38 274 ALA A O 1
ATOM 2112 N N . LYS A 1 275 ? 17.925 15.806 -16.804 1.00 90.19 275 LYS A N 1
ATOM 2113 C CA . LYS A 1 275 ? 17.009 16.943 -16.609 1.00 90.19 275 LYS A CA 1
ATOM 2114 C C . LYS A 1 275 ? 15.553 16.538 -16.789 1.00 90.19 275 LYS A C 1
ATOM 2116 O O . LYS A 1 275 ? 14.738 16.860 -15.931 1.00 90.19 275 LYS A O 1
ATOM 2121 N N . THR A 1 276 ? 15.241 15.828 -17.870 1.00 91.06 276 THR A N 1
ATOM 2122 C CA . THR A 1 276 ? 13.893 15.326 -18.151 1.00 91.06 276 THR A CA 1
ATOM 2123 C C . THR A 1 276 ? 13.436 14.401 -17.031 1.00 91.06 276 THR A C 1
ATOM 2125 O O . THR A 1 276 ? 12.327 14.543 -16.533 1.00 91.06 276 THR A O 1
ATOM 2128 N N . LEU A 1 277 ? 14.316 13.525 -16.541 1.00 89.12 277 LEU A N 1
ATOM 2129 C CA . LEU A 1 277 ? 13.999 12.667 -15.404 1.00 89.12 277 LEU A CA 1
ATOM 2130 C C . LEU A 1 277 ? 13.696 13.466 -14.127 1.00 89.12 277 LEU A C 1
ATOM 2132 O O . LEU A 1 277 ? 12.774 13.118 -13.392 1.00 89.12 277 LEU A O 1
ATOM 2136 N N . ALA A 1 278 ? 14.453 14.531 -13.849 1.00 86.06 278 ALA A N 1
ATOM 2137 C CA . ALA A 1 278 ? 14.184 15.398 -12.704 1.00 86.06 278 ALA A CA 1
ATOM 2138 C C . ALA A 1 278 ? 12.840 16.130 -12.845 1.00 86.06 278 ALA A C 1
ATOM 2140 O O . ALA A 1 278 ? 12.076 16.198 -11.883 1.00 86.06 278 ALA A O 1
ATOM 2141 N N . LEU A 1 279 ? 12.529 16.611 -14.051 1.00 83.44 279 LEU A N 1
ATOM 2142 C CA . LEU A 1 279 ? 11.252 17.245 -14.363 1.00 83.44 279 LEU A CA 1
ATOM 2143 C C . LEU A 1 279 ? 10.076 16.279 -14.155 1.00 83.44 279 LEU A C 1
ATOM 2145 O O . LEU A 1 279 ? 9.132 16.627 -13.458 1.00 83.44 279 LEU A O 1
ATOM 2149 N N . GLU A 1 280 ? 10.155 15.055 -14.680 1.00 83.56 280 GLU A N 1
ATOM 2150 C CA . GLU A 1 280 ? 9.072 14.067 -14.559 1.00 83.56 280 GLU A CA 1
ATOM 2151 C C . GLU A 1 280 ? 8.872 13.566 -13.119 1.00 83.56 280 GLU A C 1
ATOM 2153 O O . GLU A 1 280 ? 7.749 13.278 -12.704 1.00 83.56 280 GLU A O 1
ATOM 2158 N N . LEU A 1 281 ? 9.950 13.450 -12.335 1.00 80.81 281 LEU A N 1
ATOM 2159 C CA . LEU A 1 281 ? 9.880 12.896 -10.977 1.00 80.81 281 LEU A CA 1
ATOM 2160 C C . LEU A 1 281 ? 9.641 13.932 -9.877 1.00 80.81 281 LEU A C 1
ATOM 2162 O O . LEU A 1 281 ? 9.168 13.549 -8.804 1.00 80.81 281 LEU A O 1
ATOM 2166 N N . PHE A 1 282 ? 10.009 15.192 -10.104 1.00 80.06 282 PHE A N 1
ATOM 2167 C CA . PHE A 1 282 ? 9.988 16.246 -9.083 1.00 80.06 282 PHE A CA 1
ATOM 2168 C C . PHE A 1 282 ? 9.304 17.535 -9.554 1.00 80.06 282 PHE A C 1
ATOM 2170 O O . PHE A 1 282 ? 9.365 18.539 -8.846 1.00 80.06 282 PHE A O 1
ATOM 2177 N N . ASP A 1 283 ? 8.679 17.524 -10.737 1.00 76.06 283 ASP A N 1
ATOM 2178 C CA . ASP A 1 283 ? 8.027 18.684 -11.363 1.00 76.06 283 ASP A CA 1
ATOM 2179 C C . ASP A 1 283 ? 8.962 19.898 -11.537 1.00 76.06 283 ASP A C 1
ATOM 2181 O O . ASP A 1 283 ? 8.514 21.033 -11.707 1.00 76.06 283 ASP A O 1
ATOM 2185 N N . SER A 1 284 ? 10.282 19.685 -11.481 1.00 77.50 284 SER A N 1
ATOM 2186 C CA . SER A 1 284 ? 11.267 20.759 -11.539 1.00 77.50 284 SER A CA 1
ATOM 2187 C C . SER A 1 284 ? 12.655 20.261 -11.926 1.00 77.50 284 SER A C 1
ATOM 2189 O O . SER A 1 284 ? 13.207 19.339 -11.323 1.00 77.50 284 SER A O 1
ATOM 2191 N N . THR A 1 285 ? 13.277 20.949 -12.883 1.00 75.19 285 THR A N 1
ATOM 2192 C CA . THR A 1 285 ? 14.698 20.760 -13.204 1.00 75.19 285 THR A CA 1
ATOM 2193 C C . THR A 1 285 ? 15.622 21.346 -12.138 1.00 75.19 285 THR A C 1
ATOM 2195 O O . THR A 1 285 ? 16.768 20.919 -12.041 1.00 75.19 285 THR A O 1
ATOM 2198 N N . GLU A 1 286 ? 15.140 22.285 -11.316 1.00 76.25 286 GLU A N 1
ATOM 2199 C CA . GLU A 1 286 ? 15.914 22.916 -10.231 1.00 76.25 286 GLU A CA 1
ATOM 2200 C C . GLU A 1 286 ? 16.154 21.961 -9.055 1.00 76.25 286 GLU A C 1
ATOM 2202 O O . GLU A 1 286 ? 17.054 22.163 -8.243 1.00 76.25 286 GLU A O 1
ATOM 2207 N N . SER A 1 287 ? 15.375 20.880 -8.969 1.00 75.00 287 SER A N 1
ATOM 2208 C CA . SER A 1 287 ? 15.598 19.803 -8.001 1.00 75.00 287 SER A CA 1
ATOM 2209 C C . SER A 1 287 ? 16.816 18.937 -8.345 1.00 75.00 287 SER A C 1
ATOM 2211 O O . SER A 1 287 ? 17.245 18.121 -7.527 1.00 75.00 287 SER A O 1
ATOM 2213 N N . MET A 1 288 ? 17.395 19.100 -9.539 1.00 84.56 288 MET A N 1
ATOM 2214 C CA . MET A 1 288 ? 18.612 18.408 -9.943 1.00 84.56 288 MET A CA 1
ATOM 2215 C C . MET A 1 288 ? 19.846 19.102 -9.362 1.00 84.56 288 MET A C 1
ATOM 2217 O O . MET A 1 288 ? 20.232 20.196 -9.769 1.00 84.56 288 MET A O 1
ATOM 2221 N N . ILE A 1 289 ? 20.539 18.403 -8.468 1.00 88.25 289 ILE A N 1
ATOM 2222 C CA . ILE A 1 289 ? 21.845 18.836 -7.972 1.00 88.25 289 ILE A CA 1
ATOM 2223 C C . ILE A 1 289 ? 22.907 18.434 -8.996 1.00 88.25 289 ILE A C 1
ATOM 2225 O O . ILE A 1 289 ? 23.136 17.249 -9.243 1.00 88.25 289 ILE A O 1
ATOM 2229 N N . ARG A 1 290 ? 23.577 19.427 -9.586 1.00 89.06 290 ARG A N 1
ATOM 2230 C CA . ARG A 1 290 ? 24.699 19.218 -10.506 1.00 89.06 290 ARG A CA 1
ATOM 2231 C C . ARG A 1 290 ? 26.014 19.526 -9.799 1.00 89.06 290 ARG A C 1
ATOM 2233 O O . ARG A 1 290 ? 26.215 20.632 -9.313 1.00 89.06 290 ARG A O 1
ATOM 2240 N N . ILE A 1 291 ? 26.925 18.560 -9.818 1.00 88.81 291 ILE A N 1
ATOM 2241 C CA . ILE A 1 291 ? 28.289 18.716 -9.311 1.00 88.81 291 ILE A CA 1
ATOM 2242 C C . ILE A 1 291 ? 29.239 18.643 -10.504 1.00 88.81 291 ILE A C 1
ATOM 2244 O O . ILE A 1 291 ? 29.238 17.652 -11.237 1.00 88.81 291 ILE A O 1
ATOM 2248 N N . ASP A 1 292 ? 30.029 19.695 -10.717 1.00 87.88 292 ASP A N 1
ATOM 2249 C CA . ASP A 1 292 ? 31.055 19.704 -11.758 1.00 87.88 292 ASP A CA 1
ATOM 2250 C C . ASP A 1 292 ? 32.327 19.020 -11.254 1.00 87.88 292 ASP A C 1
ATOM 2252 O O . ASP A 1 292 ? 33.094 19.589 -10.485 1.00 87.88 292 ASP A O 1
ATOM 2256 N N . MET A 1 293 ? 32.556 17.781 -11.690 1.00 86.81 293 MET A N 1
ATOM 2257 C CA . MET A 1 293 ? 33.693 16.974 -11.231 1.00 86.81 293 MET A CA 1
ATOM 2258 C C . MET A 1 293 ? 35.056 17.533 -11.654 1.00 86.81 293 MET A C 1
ATOM 2260 O O . MET A 1 293 ? 36.065 17.159 -11.056 1.00 86.81 293 MET A O 1
ATOM 2264 N N . SER A 1 294 ? 35.112 18.438 -12.639 1.00 85.50 294 SER A N 1
ATOM 2265 C CA . SER A 1 294 ? 36.369 19.097 -13.017 1.00 85.50 294 SER A CA 1
ATOM 2266 C C . SER A 1 294 ? 36.915 20.003 -11.905 1.00 85.50 294 SER A C 1
ATOM 2268 O O . SER A 1 294 ? 38.127 20.192 -11.814 1.00 85.50 294 SER A O 1
ATOM 2270 N N . GLU A 1 295 ? 36.049 20.472 -10.999 1.00 82.94 295 GLU A N 1
ATOM 2271 C CA . GLU A 1 295 ? 36.421 21.288 -9.837 1.00 82.94 295 GLU A CA 1
ATOM 2272 C C . GLU A 1 295 ? 36.971 20.460 -8.653 1.00 82.94 295 GLU A C 1
ATOM 2274 O O . GLU A 1 295 ? 37.507 21.022 -7.695 1.00 82.94 295 GLU A O 1
ATOM 2279 N N . TYR A 1 296 ? 36.873 19.124 -8.709 1.00 84.12 296 TYR A N 1
ATOM 2280 C CA . TYR A 1 296 ? 37.208 18.206 -7.605 1.00 84.12 296 TYR A CA 1
ATOM 2281 C C . TYR A 1 296 ? 38.440 17.332 -7.883 1.00 84.12 296 TYR A C 1
ATOM 2283 O O . TYR A 1 296 ? 38.583 16.244 -7.327 1.00 84.12 296 TYR A O 1
ATOM 2291 N N . THR A 1 297 ? 39.347 17.796 -8.739 1.00 82.12 297 THR A N 1
ATOM 2292 C CA . THR A 1 297 ? 40.598 17.090 -9.064 1.00 82.12 297 THR A CA 1
ATOM 2293 C C . THR A 1 297 ? 41.605 17.085 -7.911 1.00 82.12 297 THR A C 1
ATOM 2295 O O . THR A 1 297 ? 42.398 16.152 -7.794 1.00 82.12 297 THR A O 1
ATOM 2298 N N . GLU A 1 298 ? 41.569 18.097 -7.042 1.00 82.94 298 GLU A N 1
ATOM 2299 C CA . GLU A 1 298 ? 42.484 18.239 -5.908 1.00 82.94 298 GLU A CA 1
ATOM 2300 C C . GLU A 1 298 ? 41.880 17.707 -4.599 1.00 82.94 298 GLU A C 1
ATOM 2302 O O . GLU A 1 298 ? 40.709 17.934 -4.291 1.00 82.94 298 GLU A O 1
ATOM 2307 N N . SER A 1 299 ? 42.701 17.062 -3.761 1.00 74.19 299 SER A N 1
ATOM 2308 C CA . SER A 1 299 ? 42.256 16.449 -2.496 1.00 74.19 299 SER A CA 1
ATOM 2309 C C . SER A 1 299 ? 41.589 17.430 -1.523 1.00 74.19 299 SER A C 1
ATOM 2311 O O . SER A 1 299 ? 40.713 17.037 -0.758 1.00 74.19 299 SER A O 1
ATOM 2313 N N . HIS A 1 300 ? 41.970 18.711 -1.553 1.00 74.50 300 HIS A N 1
ATOM 2314 C CA . HIS A 1 300 ? 41.392 19.750 -0.691 1.00 74.50 300 HIS A CA 1
ATOM 2315 C C . HIS A 1 300 ? 40.009 20.217 -1.176 1.00 74.50 300 HIS A C 1
ATOM 2317 O O . HIS A 1 300 ? 39.192 20.658 -0.368 1.00 74.50 300 HIS A O 1
ATOM 2323 N N . SER A 1 301 ? 39.706 20.066 -2.470 1.00 76.56 301 SER A N 1
ATOM 2324 C CA . SER A 1 301 ? 38.395 20.382 -3.051 1.00 76.56 301 SER A CA 1
ATOM 2325 C C . SER A 1 301 ? 37.307 19.419 -2.570 1.00 76.56 301 SER A C 1
ATOM 2327 O O . SER A 1 301 ? 36.143 19.803 -2.468 1.00 76.56 301 SER A O 1
ATOM 2329 N N . ILE A 1 302 ? 37.684 18.189 -2.195 1.00 74.38 302 ILE A N 1
ATOM 2330 C CA . ILE A 1 302 ? 36.775 17.148 -1.689 1.00 74.38 302 ILE A CA 1
ATOM 2331 C C . ILE A 1 302 ? 36.096 17.583 -0.383 1.00 74.38 302 ILE A C 1
ATOM 2333 O O . ILE A 1 302 ? 34.924 17.278 -0.181 1.00 74.38 302 ILE A O 1
ATOM 2337 N N . ALA A 1 303 ? 36.768 18.374 0.461 1.00 74.12 303 ALA A N 1
ATOM 2338 C CA . ALA A 1 303 ? 36.204 18.874 1.720 1.00 74.12 303 ALA A CA 1
ATOM 2339 C C . ALA A 1 303 ? 34.923 19.712 1.525 1.00 74.12 303 ALA A C 1
ATOM 2341 O O . ALA A 1 303 ? 34.094 19.791 2.429 1.00 74.12 303 ALA A O 1
ATOM 2342 N N . ARG A 1 304 ? 34.714 20.294 0.333 1.00 72.12 304 ARG A N 1
ATOM 2343 C CA . ARG A 1 304 ? 33.467 20.999 -0.014 1.00 72.12 304 ARG A CA 1
ATOM 2344 C C . ARG A 1 304 ? 32.274 20.056 -0.197 1.00 72.12 304 ARG A C 1
ATOM 2346 O O . ARG A 1 304 ? 31.144 20.492 -0.021 1.00 72.12 304 ARG A O 1
ATOM 2353 N N . LEU A 1 305 ? 32.520 18.790 -0.538 1.00 72.75 305 LEU A N 1
ATOM 2354 C CA . LEU A 1 305 ? 31.487 17.783 -0.794 1.00 72.75 305 LEU A CA 1
ATOM 2355 C C . LEU A 1 305 ? 31.078 17.024 0.480 1.00 72.75 305 LEU A C 1
ATOM 2357 O O . LEU A 1 305 ? 29.900 16.756 0.683 1.00 72.75 305 LEU A O 1
ATOM 2361 N N . ILE A 1 306 ? 32.050 16.676 1.330 1.00 75.69 306 ILE A N 1
ATOM 2362 C CA . ILE A 1 306 ? 31.844 15.880 2.560 1.00 75.69 306 ILE A CA 1
ATOM 2363 C C . ILE A 1 306 ? 31.717 16.728 3.836 1.00 75.69 306 ILE A C 1
ATOM 2365 O O . ILE A 1 306 ? 31.384 16.191 4.890 1.00 75.69 306 ILE A O 1
ATOM 2369 N N . GLY A 1 307 ? 31.945 18.041 3.740 1.00 62.22 307 GLY A N 1
ATOM 2370 C CA . GLY A 1 307 ? 32.067 18.934 4.891 1.00 62.22 307 GLY A CA 1
ATOM 2371 C C . GLY A 1 307 ? 33.487 18.932 5.463 1.00 62.22 307 GLY A C 1
ATOM 2372 O O . GLY A 1 307 ? 34.230 17.958 5.332 1.00 62.22 307 GLY A O 1
ATOM 2373 N N . ALA A 1 308 ? 33.889 20.047 6.078 1.00 64.50 308 ALA A N 1
ATOM 2374 C CA . ALA A 1 308 ? 35.176 20.123 6.763 1.00 64.50 308 ALA A CA 1
ATOM 2375 C C . ALA A 1 308 ? 35.194 19.136 7.941 1.00 64.50 308 ALA A C 1
ATOM 2377 O O . ALA A 1 308 ? 34.222 19.064 8.695 1.00 64.50 308 ALA A O 1
ATOM 2378 N N . LEU A 1 309 ? 36.288 18.381 8.092 1.00 54.91 309 LEU A N 1
ATOM 2379 C CA . LEU A 1 309 ? 36.482 17.565 9.289 1.00 54.91 309 LEU A CA 1
ATOM 2380 C C . LEU A 1 309 ? 36.568 18.490 10.520 1.00 54.91 309 LEU A C 1
ATOM 2382 O O . LEU A 1 309 ? 37.241 19.520 10.424 1.00 54.91 309 LEU A O 1
ATOM 2386 N N . PRO A 1 310 ? 35.878 18.157 11.626 1.00 57.41 310 PRO A N 1
ATOM 2387 C CA . PRO A 1 310 ? 35.936 18.925 12.867 1.00 57.41 310 PRO A CA 1
ATOM 2388 C C . PRO A 1 310 ? 37.329 18.917 13.506 1.00 57.41 310 PRO A C 1
ATOM 2390 O O . PRO A 1 310 ? 38.081 17.934 13.302 1.00 57.41 310 PRO A O 1
#

Secondary structure (DSSP, 8-state):
----GGGS-HHHHHHHHHHHHHHHHTT-SS--HHHHHHHHHHT-S---SSPPSS----HHHHHHHHHHHHHHHHTT-SS--HHHHHHHHHH-HHHHHHHHTTTTTHHHHHHHHHHHHEEEHHHHHHTT-SPPP-S-HHHHHHHHHHHTSSS-------S-TTS-HHHHHHHHHHHHHTT-S-TTS-S--EEE-HHHHHHHHHSSS-GGGS-HHHHHHHHTHHHHHHHHSTT-HHHHHHHHHHHHHHHTT-SPTTS-S------S-TTSSHHHHHHHHHHHHHS-GGG-----GGGG-STTTTHHHH----

Sequence (310 aa):
MSHSPEEFTDQTNKAIGQALEYTQEQKHIELVPLHLAHVLIADGHGQQNPPPSKIYPNSSFINVLKQAKKLSKQQKDSHTAIGHILTVLHEDSDTTSAFGSVGLTTAEQTYQALEKYGHNLIADAEAGKLDPVIGRDQEIRRCIQVLSRRTKNNPVLIGEPGVGKTSIVEGLARRIVHQDVPDTLPRRLIALDLGALVASRWTDIPVSKLSQTERERLLKLSDHLHENVIGQDDAVDSVAEAVLRSRAGLSRQNQPNGSFLFLGPAGVGKTELAKTLALELFDSTESMIRIDMSEYTESHSIARLIGALP

Radius of gyration: 31.95 Å; chains: 1; bounding box: 73×63×83 Å

Organism: NCBI:txid392030

pLDDT: mean 77.12, std 14.86, range [37.81, 95.44]

InterPro domains:
  IPR001270 ClpA/B family [PR00300] (260-278)
  IPR001270 ClpA/B family [PR00300] (305-310)
  IPR003959 ATPase, AAA-type, core [PF07724] (256-309)
  IPR027417 P-loop containing nucleoside triphosphate hydrolase [G3DSA:3.40.50.300] (110-212)
  IPR027417 P-loop containing nucleoside triphosphate hydrolase [G3DSA:3.40.50.300] (213-310)
  IPR027417 P-loop containing nucleoside triphosphate hydrolase [SSF52540] (110-198)
  IPR027417 P-loop containing nucleoside triphosphate hydrolase [SSF52540] (205-309)
  IPR028299 ClpA/B, conserved site 2 [PS00871] (290-308)
  IPR036628 Clp, N-terminal domain superfamily [SSF81923] (6-98)
  IPR050130 ATP-dependent Clp protease/Chaperone ClpA/ClpB [PTHR11638] (198-310)